Protein AF-A0A968Z9X8-F1 (afdb_monomer)

Structure (mmCIF, N/CA/C/O backbone):
data_AF-A0A968Z9X8-F1
#
_entry.id   AF-A0A968Z9X8-F1
#
loop_
_atom_site.group_PDB
_atom_site.id
_atom_site.type_symbol
_atom_site.label_atom_id
_atom_site.label_alt_id
_atom_site.label_comp_id
_atom_site.label_asym_id
_atom_site.label_entity_id
_atom_site.label_seq_id
_atom_site.pdbx_PDB_ins_code
_atom_site.Cartn_x
_atom_site.Cartn_y
_atom_site.Cartn_z
_atom_site.occupancy
_atom_site.B_iso_or_equiv
_atom_site.auth_seq_id
_atom_site.auth_comp_id
_atom_site.auth_asym_id
_atom_site.auth_atom_id
_atom_site.pdbx_PDB_model_num
ATOM 1 N N . MET A 1 1 ? 13.561 4.729 -10.172 1.00 89.06 1 MET A N 1
ATOM 2 C CA . MET A 1 1 ? 14.666 4.367 -11.085 1.00 89.06 1 MET A CA 1
ATOM 3 C C . MET A 1 1 ? 14.727 2.854 -11.151 1.00 89.06 1 MET A C 1
ATOM 5 O O . MET A 1 1 ? 14.488 2.215 -10.140 1.00 89.06 1 MET A O 1
ATOM 9 N N . LEU A 1 2 ? 14.965 2.280 -12.319 1.00 90.00 2 LEU A N 1
ATOM 10 C CA . LEU A 1 2 ? 15.128 0.847 -12.530 1.00 90.00 2 LEU A CA 1
ATOM 11 C C . LEU A 1 2 ? 16.552 0.610 -13.024 1.00 90.00 2 LEU A C 1
ATOM 13 O O . LEU A 1 2 ? 17.094 1.448 -13.741 1.00 90.00 2 LEU A O 1
ATOM 17 N N . VAL A 1 3 ? 17.154 -0.505 -12.637 1.00 91.75 3 VAL A N 1
ATOM 18 C CA . VAL A 1 3 ? 18.438 -0.951 -13.178 1.00 91.75 3 VAL A CA 1
ATOM 19 C C . VAL A 1 3 ? 18.154 -2.117 -14.107 1.00 91.75 3 VAL A C 1
ATOM 21 O O . VAL A 1 3 ? 17.574 -3.115 -13.675 1.00 91.75 3 VAL A O 1
ATOM 24 N N . LEU A 1 4 ? 18.531 -1.950 -15.370 1.00 92.25 4 LEU A N 1
ATOM 25 C CA . LEU A 1 4 ? 18.336 -2.926 -16.430 1.00 92.25 4 LEU A CA 1
ATOM 26 C C . LEU A 1 4 ? 19.657 -3.620 -16.748 1.00 92.25 4 LEU A C 1
ATOM 28 O O . LEU A 1 4 ? 20.671 -2.937 -16.896 1.00 92.25 4 LEU A O 1
ATOM 32 N N . GLU A 1 5 ? 19.630 -4.937 -16.909 1.00 93.62 5 GLU A N 1
ATOM 33 C CA . GLU A 1 5 ? 20.700 -5.697 -17.560 1.00 93.62 5 GLU A CA 1
ATOM 34 C C . GLU A 1 5 ? 20.338 -5.908 -19.037 1.00 93.62 5 GLU A C 1
ATOM 36 O O . GLU A 1 5 ? 19.278 -6.453 -19.358 1.00 93.62 5 GLU A O 1
ATOM 41 N N . ASP A 1 6 ? 21.189 -5.434 -19.946 1.00 91.25 6 ASP A N 1
ATOM 42 C CA . ASP A 1 6 ? 21.000 -5.602 -21.386 1.00 91.25 6 ASP A CA 1
ATOM 43 C C . ASP A 1 6 ? 21.458 -6.985 -21.889 1.00 91.25 6 ASP A C 1
ATOM 45 O O . ASP A 1 6 ? 22.074 -7.774 -21.175 1.00 91.25 6 ASP A O 1
ATOM 49 N N . ALA A 1 7 ? 21.193 -7.285 -23.163 1.00 87.38 7 ALA A N 1
ATOM 50 C CA . ALA A 1 7 ? 21.550 -8.570 -23.775 1.00 87.38 7 ALA A CA 1
ATOM 51 C C . ALA A 1 7 ? 23.066 -8.871 -23.812 1.00 87.38 7 ALA A C 1
ATOM 53 O O . ALA A 1 7 ? 23.458 -9.994 -24.128 1.00 87.38 7 ALA A O 1
ATOM 54 N N . LYS A 1 8 ? 23.929 -7.885 -23.533 1.00 91.00 8 LYS A N 1
ATOM 55 C CA . LYS A 1 8 ? 25.389 -8.039 -23.456 1.00 91.00 8 LYS A CA 1
ATOM 56 C C . LYS A 1 8 ? 25.882 -8.183 -22.009 1.00 91.00 8 LYS A C 1
ATOM 58 O O . LYS A 1 8 ? 27.093 -8.243 -21.805 1.00 91.00 8 LYS A O 1
ATOM 63 N N . GLY A 1 9 ? 24.978 -8.222 -21.027 1.00 91.94 9 GLY A N 1
ATOM 64 C CA . GLY A 1 9 ? 25.304 -8.228 -19.598 1.00 91.94 9 GLY A CA 1
ATOM 65 C C . GLY A 1 9 ? 25.706 -6.851 -19.056 1.00 91.94 9 GLY A C 1
ATOM 66 O O . GLY A 1 9 ? 26.299 -6.753 -17.983 1.00 91.94 9 GLY A O 1
ATOM 67 N N . GLY A 1 10 ? 25.450 -5.776 -19.808 1.00 92.88 10 GLY A N 1
ATOM 68 C CA . GLY A 1 10 ? 25.703 -4.407 -19.373 1.00 92.88 10 GLY A CA 1
ATOM 69 C C . GLY A 1 10 ? 24.585 -3.895 -18.469 1.00 92.88 10 GLY A C 1
ATOM 70 O O . GLY A 1 10 ? 23.409 -4.062 -18.781 1.00 92.88 10 GLY A O 1
ATOM 71 N N . TYR A 1 11 ? 24.946 -3.222 -17.374 1.00 93.38 11 TYR A N 1
ATOM 72 C CA . TYR A 1 11 ? 23.981 -2.595 -16.468 1.00 93.38 11 TYR A CA 1
ATOM 73 C C . TYR A 1 11 ? 23.750 -1.130 -16.833 1.00 93.38 11 TYR A C 1
ATOM 75 O O . TYR A 1 11 ? 24.699 -0.369 -17.031 1.00 93.38 11 TYR A O 1
ATOM 83 N N . HIS A 1 12 ? 22.487 -0.717 -16.864 1.00 92.38 12 HIS A N 1
ATOM 84 C CA . HIS A 1 12 ? 22.092 0.656 -17.152 1.00 92.38 12 HIS A CA 1
ATOM 85 C C . HIS A 1 12 ? 20.927 1.104 -16.261 1.00 92.38 12 HIS A C 1
ATOM 87 O O . HIS A 1 12 ? 20.006 0.336 -15.990 1.00 92.38 12 HIS A O 1
ATOM 93 N N . ALA A 1 13 ? 20.956 2.353 -15.795 1.00 93.06 13 ALA A N 1
ATOM 94 C CA . ALA A 1 13 ? 19.927 2.904 -14.921 1.00 93.06 13 ALA A CA 1
ATOM 95 C C . ALA A 1 13 ? 18.939 3.774 -15.708 1.00 93.06 13 ALA A C 1
ATOM 97 O O . ALA A 1 13 ? 19.320 4.793 -16.274 1.00 93.06 13 ALA A O 1
ATOM 98 N N . VAL A 1 14 ? 17.656 3.416 -15.665 1.00 93.12 14 VAL A N 1
ATOM 99 C CA . VAL A 1 14 ? 16.563 4.149 -16.317 1.00 93.12 14 VAL A CA 1
ATOM 100 C C . VAL A 1 14 ? 15.605 4.740 -15.293 1.00 93.12 14 VAL A C 1
ATOM 102 O O . VAL A 1 14 ? 15.415 4.209 -14.198 1.00 93.12 14 VAL A O 1
ATOM 105 N N . THR A 1 15 ? 14.926 5.830 -15.630 1.00 93.31 15 THR A N 1
ATOM 106 C CA . THR A 1 15 ? 13.913 6.420 -14.743 1.00 93.31 15 THR A CA 1
ATOM 107 C C . THR A 1 15 ? 12.515 6.138 -15.265 1.00 93.31 15 THR A C 1
ATOM 109 O O . THR A 1 15 ? 12.131 6.681 -16.291 1.00 93.31 15 THR A O 1
ATOM 112 N N . ALA A 1 16 ? 11.724 5.339 -14.546 1.00 91.69 16 ALA A N 1
ATOM 113 C CA . ALA A 1 16 ? 10.287 5.253 -14.798 1.00 91.69 16 ALA A CA 1
ATOM 114 C C . ALA A 1 16 ? 9.637 6.617 -14.505 1.00 91.69 16 ALA A C 1
ATOM 116 O O . ALA A 1 16 ? 9.719 7.111 -13.380 1.00 91.69 16 ALA A O 1
ATOM 117 N N . SER A 1 17 ? 9.041 7.233 -15.525 1.00 90.06 17 SER A N 1
ATOM 118 C CA . SER A 1 17 ? 8.410 8.555 -15.464 1.00 90.06 17 SER A CA 1
ATOM 119 C C . SER A 1 17 ? 6.883 8.493 -15.402 1.00 90.06 17 SER A C 1
ATOM 121 O O . SER A 1 17 ? 6.250 9.480 -15.038 1.00 90.06 17 SER A O 1
ATOM 123 N N . GLY A 1 18 ? 6.283 7.343 -15.714 1.00 87.81 18 GLY A N 1
ATOM 124 C CA . GLY A 1 18 ? 4.844 7.129 -15.600 1.00 87.81 18 GLY A CA 1
ATOM 125 C C . GLY A 1 18 ? 4.434 5.705 -15.949 1.00 87.81 18 GLY A C 1
ATOM 126 O O . GLY A 1 18 ? 5.251 4.902 -16.401 1.00 87.81 18 GLY A O 1
ATOM 127 N N . TYR A 1 19 ? 3.153 5.403 -15.762 1.00 89.25 19 TYR A N 1
ATOM 128 C CA . TYR A 1 19 ? 2.543 4.136 -16.156 1.00 89.25 19 TYR A CA 1
ATOM 129 C C . TYR A 1 19 ? 1.117 4.368 -16.670 1.00 89.25 19 TYR A C 1
ATOM 131 O O . TYR A 1 19 ? 0.515 5.404 -16.383 1.00 89.25 19 TYR A O 1
ATOM 139 N N . ARG A 1 20 ? 0.587 3.423 -17.453 1.00 83.50 20 ARG A N 1
ATOM 140 C CA . ARG A 1 20 ? -0.840 3.361 -17.811 1.00 83.50 20 ARG A CA 1
ATOM 141 C C . ARG A 1 20 ? -1.423 2.084 -17.228 1.00 83.50 20 ARG A C 1
ATOM 143 O O . ARG A 1 20 ? -0.776 1.036 -17.293 1.00 83.50 20 ARG A O 1
ATOM 150 N N . LEU A 1 21 ? -2.628 2.196 -16.679 1.00 82.12 21 LEU A N 1
ATOM 151 C CA . LEU A 1 21 ? -3.379 1.021 -16.280 1.00 82.12 21 LEU A CA 1
ATOM 152 C C . LEU A 1 21 ? -3.982 0.311 -17.506 1.00 82.12 21 LEU A C 1
ATOM 154 O O . LEU A 1 21 ? -4.149 0.918 -18.563 1.00 82.12 21 LEU A O 1
ATOM 158 N N . GLY A 1 22 ? -4.250 -0.983 -17.389 1.00 73.25 22 GLY A N 1
ATOM 159 C CA . GLY A 1 22 ? -5.019 -1.736 -18.365 1.00 73.25 22 GLY A CA 1
ATOM 160 C C . GLY A 1 22 ? -6.422 -1.151 -18.468 1.00 73.25 22 GLY A C 1
ATOM 161 O O . GLY A 1 22 ? -7.002 -0.709 -17.476 1.00 73.25 22 GLY A O 1
ATOM 162 N N . ASP A 1 23 ? -6.937 -1.122 -19.682 1.00 76.56 23 ASP A N 1
ATOM 163 C CA . ASP A 1 23 ? -8.300 -0.726 -20.003 1.00 76.56 23 ASP A CA 1
ATOM 164 C C . ASP A 1 23 ? -8.783 -1.559 -21.190 1.00 76.56 23 ASP A C 1
ATOM 166 O O . ASP A 1 23 ? -8.014 -2.323 -21.767 1.00 76.56 23 ASP A O 1
ATOM 170 N N . GLY A 1 24 ? -10.053 -1.411 -21.572 1.00 72.31 24 GLY A N 1
ATOM 171 C CA . GLY A 1 24 ? -10.640 -2.218 -22.644 1.00 72.31 24 GLY A CA 1
ATOM 172 C C . GLY A 1 24 ? -9.971 -2.067 -24.020 1.00 72.31 24 GLY A C 1
ATOM 173 O O . GLY A 1 24 ? -10.321 -2.815 -24.928 1.00 72.31 24 GLY A O 1
ATOM 174 N N . GLU A 1 25 ? -9.043 -1.119 -24.207 1.00 75.81 25 GLU A N 1
ATOM 175 C CA . GLU A 1 25 ? -8.234 -1.020 -25.429 1.00 75.81 25 GLU A CA 1
ATOM 176 C C . GLU A 1 25 ? -6.983 -1.911 -25.368 1.00 75.81 25 GLU A C 1
ATOM 178 O O . GLU A 1 25 ? -6.575 -2.468 -26.386 1.00 75.81 25 GLU A O 1
ATOM 183 N N . GLU A 1 26 ? -6.364 -2.041 -24.192 1.00 71.88 26 GLU A N 1
ATOM 184 C CA . GLU A 1 26 ? -5.185 -2.876 -23.953 1.00 71.88 26 GLU A CA 1
ATOM 185 C C . GLU A 1 26 ? -5.242 -3.501 -22.551 1.00 71.88 26 GLU A C 1
ATOM 187 O O . GLU A 1 26 ? -4.720 -2.948 -21.573 1.00 71.88 26 GLU A O 1
ATOM 192 N N . ASP A 1 27 ? -5.832 -4.694 -22.474 1.00 74.06 27 ASP A N 1
ATOM 193 C CA . ASP A 1 27 ? -5.777 -5.522 -21.274 1.00 74.06 27 ASP A CA 1
ATOM 194 C C . ASP A 1 27 ? -4.324 -5.894 -20.949 1.00 74.06 27 ASP A C 1
ATOM 196 O O . ASP A 1 27 ? -3.513 -6.213 -21.825 1.00 74.06 27 ASP A O 1
ATOM 200 N N . ALA A 1 28 ? -3.993 -5.876 -19.661 1.00 74.69 28 ALA A N 1
ATOM 201 C CA . ALA A 1 28 ? -2.676 -6.241 -19.165 1.00 74.69 28 ALA A CA 1
ATOM 202 C C . ALA A 1 28 ? -2.792 -7.370 -18.153 1.00 74.69 28 ALA A C 1
ATOM 204 O O . ALA A 1 28 ? -3.615 -7.309 -17.240 1.00 74.69 28 ALA A O 1
ATOM 205 N N . ALA A 1 29 ? -1.944 -8.385 -18.310 1.00 77.00 29 ALA A N 1
ATOM 206 C CA . ALA A 1 29 ? -1.826 -9.439 -17.319 1.00 77.00 29 ALA A CA 1
ATOM 207 C C . ALA A 1 29 ? -1.304 -8.871 -15.992 1.00 77.00 29 ALA A C 1
ATOM 209 O O . ALA A 1 29 ? -0.499 -7.936 -15.972 1.00 77.00 29 ALA A O 1
ATOM 210 N N . ASP A 1 30 ? -1.740 -9.473 -14.890 1.00 78.38 30 ASP A N 1
ATOM 211 C CA . ASP A 1 30 ? -1.228 -9.140 -13.567 1.00 78.38 30 ASP A CA 1
ATOM 212 C C . ASP A 1 30 ? 0.277 -9.423 -13.497 1.00 78.38 30 ASP A C 1
ATOM 214 O O . ASP A 1 30 ? 0.748 -10.505 -13.862 1.00 78.38 30 ASP A O 1
ATOM 218 N N . ILE A 1 31 ? 1.034 -8.458 -12.981 1.00 75.31 31 ILE A N 1
ATOM 219 C CA . ILE A 1 31 ? 2.445 -8.657 -12.659 1.00 75.31 31 ILE A CA 1
ATOM 220 C C . ILE A 1 31 ? 2.490 -9.315 -11.294 1.00 75.31 31 ILE A C 1
ATOM 222 O O . ILE A 1 31 ? 2.050 -8.722 -10.313 1.00 75.31 31 ILE A O 1
ATOM 226 N N . LYS A 1 32 ? 3.023 -10.529 -11.232 1.00 75.31 32 LYS A N 1
ATOM 227 C CA . LYS A 1 32 ? 3.071 -11.343 -10.021 1.00 75.31 32 LYS A CA 1
ATOM 228 C C . LYS A 1 32 ? 4.514 -11.563 -9.596 1.00 75.31 32 LYS A C 1
ATOM 230 O O . LYS A 1 32 ? 5.349 -11.938 -10.414 1.00 75.31 32 LYS A O 1
ATOM 235 N N . VAL A 1 33 ? 4.795 -11.329 -8.320 1.00 69.69 33 VAL A N 1
ATOM 236 C CA . VAL A 1 33 ? 6.093 -11.569 -7.688 1.00 69.69 33 VAL A CA 1
ATOM 237 C C . VAL A 1 33 ? 5.869 -12.498 -6.509 1.00 69.69 33 VAL A C 1
ATOM 239 O O . VAL A 1 33 ? 5.249 -12.110 -5.518 1.00 69.69 33 VAL A O 1
ATOM 242 N N . ALA A 1 34 ? 6.357 -13.729 -6.626 1.00 68.69 34 ALA A N 1
ATOM 243 C CA . ALA A 1 34 ? 6.298 -14.703 -5.548 1.00 68.69 34 ALA A CA 1
ATOM 244 C C . ALA A 1 34 ? 7.398 -14.436 -4.510 1.00 68.69 34 ALA A C 1
ATOM 246 O O . ALA A 1 34 ? 8.530 -14.102 -4.854 1.00 68.69 34 ALA A O 1
ATOM 247 N N . PHE A 1 35 ? 7.055 -14.636 -3.242 1.00 65.38 35 PHE A N 1
ATOM 248 C CA . PHE A 1 35 ? 7.958 -14.626 -2.094 1.00 65.38 35 PHE A CA 1
ATOM 249 C C . PHE A 1 35 ? 7.977 -16.045 -1.520 1.00 65.38 35 PHE A C 1
ATOM 251 O O . PHE A 1 35 ? 7.187 -16.349 -0.622 1.00 65.38 35 PHE A O 1
ATOM 258 N N . PRO A 1 36 ? 8.773 -16.961 -2.102 1.00 64.88 36 PRO A N 1
ATOM 259 C CA . PRO A 1 36 ? 8.735 -18.373 -1.730 1.00 64.88 36 PRO A CA 1
ATOM 260 C C . PRO A 1 36 ? 9.169 -18.604 -0.278 1.00 64.88 36 PRO A C 1
ATOM 262 O O . PRO A 1 36 ? 8.596 -19.468 0.384 1.00 64.88 36 PRO A O 1
ATOM 265 N N . ASP A 1 37 ? 10.109 -17.803 0.231 1.00 68.19 37 ASP A N 1
ATOM 266 C CA . ASP A 1 37 ? 10.611 -17.918 1.604 1.00 68.19 37 ASP A CA 1
ATOM 267 C C . ASP A 1 37 ? 9.626 -17.344 2.635 1.00 68.19 37 ASP A C 1
ATOM 269 O O . ASP A 1 37 ? 9.484 -17.882 3.732 1.00 68.19 37 ASP A O 1
ATOM 273 N N . GLU A 1 38 ? 8.929 -16.257 2.292 1.00 60.34 38 GLU A N 1
ATOM 274 C CA . GLU A 1 38 ? 7.980 -15.582 3.185 1.00 60.34 38 GLU A CA 1
ATOM 275 C C . GLU A 1 38 ? 6.526 -16.068 3.035 1.00 60.34 38 GLU A C 1
ATOM 277 O O . GLU A 1 38 ? 5.666 -15.700 3.835 1.00 60.34 38 GLU A O 1
ATOM 282 N N . GLY A 1 39 ? 6.237 -16.911 2.040 1.00 64.12 39 GLY A N 1
ATOM 283 C CA . GLY A 1 39 ? 4.908 -17.469 1.801 1.00 64.12 39 GLY A CA 1
ATOM 284 C C . GLY A 1 39 ? 3.901 -16.419 1.327 1.00 64.12 39 GLY A C 1
ATOM 285 O O . GLY A 1 39 ? 2.983 -16.046 2.055 1.00 64.12 39 GLY A O 1
ATOM 286 N N . GLY A 1 40 ? 4.028 -15.962 0.080 1.00 68.19 40 GLY A N 1
ATOM 287 C CA . GLY A 1 40 ? 3.066 -15.030 -0.509 1.00 68.19 40 GLY A CA 1
ATOM 288 C C . GLY A 1 40 ? 3.353 -14.674 -1.964 1.00 68.19 40 GLY A C 1
ATOM 289 O O . GLY A 1 40 ? 4.362 -15.076 -2.536 1.00 68.19 40 GLY A O 1
ATOM 290 N N . GLU A 1 41 ? 2.455 -13.899 -2.563 1.00 74.19 41 GLU A N 1
ATOM 291 C CA . GLU A 1 41 ? 2.619 -13.304 -3.890 1.00 74.19 41 GLU A CA 1
ATOM 292 C C . GLU A 1 41 ? 2.172 -11.841 -3.807 1.00 74.19 41 GLU A C 1
ATOM 294 O O . GLU A 1 41 ? 1.075 -11.555 -3.324 1.00 74.19 41 GLU A O 1
ATOM 299 N N . LEU A 1 42 ? 3.009 -10.911 -4.268 1.00 70.88 42 LEU A N 1
ATOM 300 C CA . LEU A 1 42 ? 2.553 -9.563 -4.587 1.00 70.88 42 LEU A CA 1
ATOM 301 C C . LEU A 1 42 ? 2.054 -9.564 -6.019 1.00 70.88 42 LEU A C 1
ATOM 303 O O . LEU A 1 42 ? 2.754 -10.020 -6.920 1.00 70.88 42 LEU A O 1
ATOM 307 N N . SER A 1 43 ? 0.869 -9.005 -6.229 1.00 77.12 43 SER A N 1
ATOM 308 C CA . SER A 1 43 ? 0.367 -8.744 -7.569 1.00 77.12 43 SER A CA 1
ATOM 309 C C . SER A 1 43 ? 0.174 -7.248 -7.772 1.00 77.12 43 SER A C 1
ATOM 311 O O . SER A 1 43 ? -0.365 -6.552 -6.913 1.00 77.12 43 SER A O 1
ATOM 313 N N . SER A 1 44 ? 0.638 -6.742 -8.909 1.00 75.56 44 SER A N 1
ATOM 314 C CA . SER A 1 44 ? 0.259 -5.433 -9.419 1.00 75.56 44 SER A CA 1
ATOM 315 C C . SER A 1 44 ? -0.695 -5.655 -10.580 1.00 75.56 44 SER A C 1
ATOM 317 O O . SER A 1 44 ? -0.321 -6.245 -11.598 1.00 75.56 44 SER A O 1
ATOM 319 N N . LYS A 1 45 ? -1.947 -5.234 -10.394 1.00 77.06 45 LYS A N 1
ATOM 320 C CA . LYS A 1 45 ? -2.997 -5.444 -11.385 1.00 77.06 45 LYS A CA 1
ATOM 321 C C . LYS A 1 45 ? -2.987 -4.357 -12.437 1.00 77.06 45 LYS A C 1
ATOM 323 O O . LYS A 1 45 ? -2.883 -3.171 -12.122 1.00 77.06 45 LYS A O 1
ATOM 328 N N . GLY A 1 46 ? -3.148 -4.796 -13.680 1.00 72.44 46 GLY A N 1
ATOM 329 C CA . GLY A 1 46 ? -3.464 -3.929 -14.798 1.00 72.44 46 GLY A CA 1
ATOM 330 C C . GLY A 1 46 ? -2.445 -2.824 -15.026 1.00 72.44 46 GLY A C 1
ATOM 331 O O . GLY A 1 46 ? -2.872 -1.705 -15.217 1.00 72.44 46 GLY A O 1
ATOM 332 N N . ILE A 1 47 ? -1.132 -3.072 -15.014 1.00 82.88 47 ILE A N 1
ATOM 333 C CA . ILE A 1 47 ? -0.165 -2.114 -15.585 1.00 82.88 47 ILE A CA 1
ATOM 334 C C . ILE A 1 47 ? 0.120 -2.548 -17.022 1.00 82.88 47 ILE A C 1
ATOM 336 O O . ILE A 1 47 ? 0.839 -3.516 -17.249 1.00 82.88 47 ILE A O 1
ATOM 340 N N . SER A 1 48 ? -0.432 -1.829 -18.001 1.00 78.31 48 SER A N 1
ATOM 341 C CA . SER A 1 48 ? -0.256 -2.143 -19.428 1.00 78.31 48 SER A CA 1
ATOM 342 C C . SER A 1 48 ? 1.035 -1.571 -20.005 1.00 78.31 48 SER A C 1
ATOM 344 O O . SER A 1 48 ? 1.639 -2.156 -20.906 1.00 78.31 48 SER A O 1
ATOM 346 N N . ARG A 1 49 ? 1.473 -0.410 -19.503 1.00 84.94 49 ARG A N 1
ATOM 347 C CA . ARG A 1 49 ? 2.614 0.337 -20.051 1.00 84.94 49 ARG A CA 1
ATOM 348 C C . ARG A 1 49 ? 3.397 1.025 -18.950 1.00 84.94 49 ARG A C 1
ATOM 350 O O . ARG A 1 49 ? 2.809 1.567 -18.015 1.00 84.94 49 ARG A O 1
ATOM 357 N N . ILE A 1 50 ? 4.709 1.109 -19.137 1.00 90.31 50 ILE A N 1
ATOM 358 C CA . ILE A 1 50 ? 5.590 1.979 -18.360 1.00 90.31 50 ILE A CA 1
ATOM 359 C C . ILE A 1 50 ? 6.277 2.938 -19.321 1.00 90.31 50 ILE A C 1
ATOM 361 O O . ILE A 1 50 ? 6.755 2.542 -20.380 1.00 90.31 50 ILE A O 1
ATOM 365 N N . TYR A 1 51 ? 6.329 4.210 -18.956 1.00 92.44 51 TYR A N 1
ATOM 366 C CA . TYR A 1 51 ? 7.115 5.207 -19.667 1.00 92.44 51 TYR A CA 1
ATOM 367 C C . TYR A 1 51 ? 8.427 5.390 -18.927 1.00 92.44 51 TYR A C 1
ATOM 369 O O . TYR A 1 51 ? 8.426 5.603 -17.712 1.00 92.44 51 TYR A O 1
ATOM 377 N N . ILE A 1 52 ? 9.542 5.292 -19.646 1.00 93.50 52 ILE A N 1
ATOM 378 C CA . ILE A 1 52 ? 10.872 5.450 -19.066 1.00 93.50 52 ILE A CA 1
ATOM 379 C C . ILE A 1 52 ? 11.638 6.598 -19.717 1.00 93.50 52 ILE A C 1
ATOM 381 O O . ILE A 1 52 ? 11.436 6.941 -20.876 1.00 93.50 52 ILE A O 1
ATOM 385 N N . HIS A 1 53 ? 12.550 7.180 -18.959 1.00 93.50 53 HIS A N 1
ATOM 386 C CA . HIS A 1 53 ? 13.633 8.008 -19.451 1.00 93.50 53 HIS A CA 1
ATOM 387 C C . HIS A 1 53 ? 14.909 7.162 -19.430 1.00 93.50 53 HIS A C 1
ATOM 389 O O . HIS A 1 53 ? 15.323 6.712 -18.359 1.00 93.50 53 HIS A O 1
ATOM 395 N N . ASP A 1 54 ? 15.490 6.931 -20.602 1.00 91.50 54 ASP A N 1
ATOM 396 C CA . ASP A 1 54 ? 16.723 6.163 -20.818 1.00 91.50 54 ASP A CA 1
ATOM 397 C C . ASP A 1 54 ? 17.640 7.030 -21.688 1.00 91.50 54 ASP A C 1
ATOM 399 O O . ASP A 1 54 ? 17.183 7.607 -22.676 1.00 91.50 54 ASP A O 1
ATOM 403 N N . ASP A 1 55 ? 18.910 7.178 -21.320 1.00 91.31 55 ASP A N 1
ATOM 404 C CA . ASP A 1 55 ? 19.834 8.059 -22.046 1.00 91.31 55 ASP A CA 1
ATOM 405 C C . ASP A 1 55 ? 20.163 7.548 -23.464 1.00 91.31 55 ASP A C 1
ATOM 407 O O . ASP A 1 55 ? 20.537 8.340 -24.331 1.00 91.31 55 ASP A O 1
ATOM 411 N N . ARG A 1 56 ? 19.938 6.256 -23.742 1.00 89.12 56 ARG A N 1
ATOM 412 C CA . ARG A 1 56 ? 20.128 5.622 -25.057 1.00 89.12 56 ARG A CA 1
ATOM 413 C C . ARG A 1 56 ? 18.935 5.821 -25.980 1.00 89.12 56 ARG A C 1
ATOM 415 O O . ARG A 1 56 ? 19.096 5.850 -27.199 1.00 89.12 56 ARG A O 1
ATOM 422 N N . PHE A 1 57 ? 17.731 5.902 -25.417 1.00 87.75 57 PHE A N 1
ATOM 423 C CA . PHE A 1 57 ? 16.481 5.905 -26.186 1.00 87.75 57 PHE A CA 1
ATOM 424 C C . PHE A 1 57 ? 15.724 7.234 -26.129 1.00 87.75 57 PHE A C 1
ATOM 426 O O . PHE A 1 57 ? 14.876 7.484 -26.985 1.00 87.75 57 PHE A O 1
ATOM 433 N N . GLY A 1 58 ? 16.042 8.085 -25.156 1.00 89.75 58 GLY A N 1
ATOM 434 C CA . GLY A 1 58 ? 15.415 9.376 -24.928 1.00 89.75 58 GLY A CA 1
ATOM 435 C C . GLY A 1 58 ? 14.353 9.375 -23.818 1.00 89.75 58 GLY A C 1
ATOM 436 O O . GLY A 1 58 ? 14.159 8.395 -23.090 1.00 89.75 58 GLY A O 1
ATOM 437 N N . PRO A 1 59 ? 13.658 10.511 -23.649 1.00 92.19 59 PRO A N 1
ATOM 438 C CA . PRO A 1 59 ? 12.613 10.669 -22.647 1.00 92.19 59 PRO A CA 1
ATOM 439 C C . PRO A 1 59 ? 11.298 9.985 -23.054 1.00 92.19 59 PRO A C 1
ATOM 441 O O . PRO A 1 59 ? 10.946 9.949 -24.230 1.00 92.19 59 PRO A O 1
ATOM 444 N N . TYR A 1 60 ? 10.527 9.537 -22.057 1.00 90.25 60 TYR A N 1
ATOM 445 C CA . TYR A 1 60 ? 9.161 9.002 -22.211 1.00 90.25 60 TYR A CA 1
ATOM 446 C C . TYR A 1 60 ? 9.034 7.837 -23.204 1.00 90.25 60 TYR A C 1
ATOM 448 O O . TYR A 1 60 ? 8.009 7.671 -23.866 1.00 90.25 60 TYR A O 1
ATOM 456 N N . VAL A 1 61 ? 10.066 7.004 -23.292 1.00 92.06 61 VAL A N 1
ATOM 457 C CA . VAL A 1 61 ? 10.072 5.808 -24.129 1.00 92.06 61 VAL A CA 1
ATOM 458 C C . VAL A 1 61 ? 9.043 4.833 -23.580 1.00 92.06 61 VAL A C 1
ATOM 460 O O . VAL A 1 61 ? 9.085 4.456 -22.406 1.00 92.06 61 VAL A O 1
ATOM 463 N N . ARG A 1 62 ? 8.100 4.442 -24.439 1.00 91.50 62 ARG A N 1
ATOM 464 C CA . ARG A 1 62 ? 7.073 3.459 -24.104 1.00 91.50 62 ARG A CA 1
ATOM 465 C C . ARG A 1 62 ? 7.719 2.082 -23.992 1.00 91.50 62 ARG A C 1
ATOM 467 O O . ARG A 1 62 ? 8.281 1.568 -24.958 1.00 91.50 62 ARG A O 1
ATOM 474 N N . MET A 1 63 ? 7.577 1.484 -22.821 1.00 91.50 63 MET A N 1
ATOM 475 C CA . MET A 1 63 ? 8.004 0.131 -22.513 1.00 91.50 63 MET A CA 1
ATOM 476 C C . MET A 1 63 ? 6.811 -0.705 -22.050 1.00 91.50 63 MET A C 1
ATOM 478 O O . MET A 1 63 ? 5.818 -0.187 -21.529 1.00 91.50 63 MET A O 1
ATOM 482 N N . GLN A 1 64 ? 6.931 -2.011 -22.223 1.00 89.38 64 GLN A N 1
ATOM 483 C CA . GLN A 1 64 ? 6.026 -3.013 -21.694 1.00 89.38 64 GLN A CA 1
ATOM 484 C C . GLN A 1 64 ? 6.794 -3.882 -20.701 1.00 89.38 64 GLN A C 1
ATOM 486 O O . GLN A 1 64 ? 7.915 -4.304 -20.987 1.00 89.38 64 GLN A O 1
ATOM 491 N N . LEU A 1 65 ? 6.192 -4.134 -19.538 1.00 87.56 65 LEU A N 1
ATOM 492 C CA . LEU A 1 65 ? 6.688 -5.158 -18.628 1.00 87.56 65 LEU A CA 1
ATOM 493 C C . LEU A 1 65 ? 6.249 -6.520 -19.143 1.00 87.56 65 LEU A C 1
ATOM 495 O O . LEU A 1 65 ? 5.059 -6.758 -19.356 1.00 87.56 65 LEU A O 1
ATOM 499 N N . LYS A 1 66 ? 7.214 -7.410 -19.322 1.00 85.00 66 LYS A N 1
ATOM 500 C CA . LYS A 1 66 ? 6.961 -8.814 -19.586 1.00 85.00 66 LYS A CA 1
ATOM 501 C C . LYS A 1 66 ? 7.113 -9.587 -18.285 1.00 85.00 66 LYS A C 1
ATOM 503 O O . LYS A 1 66 ? 8.202 -9.560 -17.703 1.00 85.00 66 LYS A O 1
ATOM 508 N N . PRO A 1 67 ? 6.043 -10.246 -17.812 1.00 77.38 67 PRO A N 1
ATOM 509 C CA . PRO A 1 67 ? 6.142 -11.082 -16.633 1.00 77.38 67 PRO A CA 1
ATOM 510 C C . PRO A 1 67 ? 7.162 -12.204 -16.874 1.00 77.38 67 PRO A C 1
ATOM 512 O O . PRO A 1 67 ? 7.353 -12.628 -18.019 1.00 77.38 67 PRO A O 1
ATOM 515 N N . PRO A 1 68 ? 7.809 -12.690 -15.807 1.00 79.31 68 PRO A N 1
ATOM 516 C CA . PRO A 1 68 ? 8.805 -13.742 -15.916 1.00 79.31 68 PRO A CA 1
ATOM 517 C C . PRO A 1 68 ? 8.198 -15.020 -16.511 1.00 79.31 68 PRO A C 1
ATOM 519 O O . PRO A 1 68 ? 7.154 -15.502 -16.069 1.00 79.31 68 PRO A O 1
ATOM 522 N N . THR A 1 69 ? 8.852 -15.593 -17.525 1.00 79.88 69 THR A N 1
ATOM 523 C CA . THR A 1 69 ? 8.438 -16.861 -18.146 1.00 79.88 69 THR A CA 1
ATOM 524 C C . THR A 1 69 ? 9.128 -18.043 -17.468 1.00 79.88 69 THR A C 1
ATOM 526 O O . THR A 1 69 ? 10.004 -18.682 -18.048 1.00 79.88 69 THR A O 1
ATOM 529 N N . GLY A 1 70 ? 8.755 -18.316 -16.220 1.00 76.81 70 GLY A N 1
ATOM 530 C CA . GLY A 1 70 ? 9.302 -19.418 -15.426 1.00 76.81 70 GLY A CA 1
ATOM 531 C C . GLY A 1 70 ? 9.593 -19.019 -13.976 1.00 76.81 70 GLY A C 1
ATOM 532 O O . GLY A 1 70 ? 9.577 -17.832 -13.663 1.00 76.81 70 GLY A O 1
ATOM 533 N N . PRO A 1 71 ? 9.849 -19.999 -13.091 1.00 69.00 71 PRO A N 1
ATOM 534 C CA . PRO A 1 71 ? 10.061 -19.755 -11.661 1.00 69.00 71 PRO A CA 1
ATOM 535 C C . PRO A 1 71 ? 11.339 -18.960 -11.357 1.00 69.00 71 PRO A C 1
ATOM 537 O O . PRO A 1 71 ? 11.357 -18.208 -10.392 1.00 69.00 71 PRO A O 1
ATOM 540 N N . ASP A 1 72 ? 12.362 -19.084 -12.207 1.00 76.56 72 ASP A N 1
ATOM 541 C CA . ASP A 1 72 ? 13.669 -18.432 -12.036 1.00 76.56 72 ASP A CA 1
ATOM 542 C C . ASP A 1 72 ? 13.913 -17.314 -13.065 1.00 76.56 72 ASP A C 1
ATOM 544 O O . ASP A 1 72 ? 15.045 -16.873 -13.264 1.00 76.56 72 ASP A O 1
ATOM 548 N N . ALA A 1 73 ? 12.872 -16.902 -13.794 1.00 77.94 73 ALA A N 1
ATOM 549 C CA . ALA A 1 73 ? 12.990 -15.844 -14.788 1.00 77.94 73 ALA A CA 1
ATOM 550 C C . ALA A 1 73 ? 12.831 -14.468 -14.130 1.00 77.94 73 ALA A C 1
ATOM 552 O O . ALA A 1 73 ? 12.019 -14.283 -13.225 1.00 77.94 73 ALA A O 1
ATOM 553 N N . ASP A 1 74 ? 13.581 -13.488 -14.628 1.00 80.38 74 ASP A N 1
ATOM 554 C CA . ASP A 1 74 ? 13.411 -12.091 -14.242 1.00 80.38 74 ASP A CA 1
ATOM 555 C C . ASP A 1 74 ? 12.265 -11.446 -15.026 1.00 80.38 74 ASP A C 1
ATOM 557 O O . ASP A 1 74 ? 11.904 -11.869 -16.127 1.00 80.38 74 ASP A O 1
ATOM 561 N N . THR A 1 75 ? 11.708 -10.371 -14.471 1.00 83.81 75 THR A N 1
ATOM 562 C CA . THR A 1 75 ? 10.813 -9.491 -15.230 1.00 83.81 75 THR A CA 1
ATOM 563 C C . THR A 1 75 ? 11.627 -8.732 -16.277 1.00 83.81 75 THR A C 1
ATOM 565 O O . THR A 1 75 ? 12.656 -8.137 -15.954 1.00 83.81 75 THR A O 1
ATOM 568 N N . GLU A 1 76 ? 11.156 -8.693 -17.521 1.00 89.12 76 GLU A N 1
ATOM 569 C CA . GLU A 1 76 ? 11.819 -7.959 -18.604 1.00 89.12 76 GLU A CA 1
ATOM 570 C C . GLU A 1 76 ? 11.072 -6.664 -18.936 1.00 89.12 76 GLU A C 1
ATOM 572 O O . GLU A 1 76 ? 9.845 -6.585 -18.853 1.00 89.12 76 GLU A O 1
ATOM 577 N N . LEU A 1 77 ? 11.813 -5.633 -19.338 1.00 89.62 77 LEU A N 1
ATOM 578 C CA . LEU A 1 77 ? 11.266 -4.436 -19.970 1.00 89.62 77 LEU A CA 1
ATOM 579 C C . LEU A 1 77 ? 11.567 -4.471 -21.460 1.00 89.62 77 LEU A C 1
ATOM 581 O O . LEU A 1 77 ? 12.732 -4.552 -21.839 1.00 89.62 77 LEU A O 1
ATOM 585 N N . GLU A 1 78 ? 10.535 -4.336 -22.289 1.00 91.19 78 GLU A N 1
ATOM 586 C CA . GLU A 1 78 ? 10.667 -4.269 -23.745 1.00 91.19 78 GLU A CA 1
ATOM 587 C C . GLU A 1 78 ? 10.117 -2.960 -24.310 1.00 91.19 78 GLU A C 1
ATOM 589 O O . GLU A 1 78 ? 9.005 -2.541 -23.985 1.00 91.19 78 GLU A O 1
ATOM 594 N N . ARG A 1 79 ? 10.860 -2.342 -25.230 1.00 90.19 79 ARG A N 1
ATOM 595 C CA . ARG A 1 79 ? 10.427 -1.153 -25.959 1.00 90.19 79 ARG A CA 1
ATOM 596 C C . ARG A 1 79 ? 9.310 -1.463 -26.937 1.00 90.19 79 ARG A C 1
ATOM 598 O O . ARG A 1 79 ? 9.476 -2.217 -27.900 1.00 90.19 79 ARG A O 1
ATOM 605 N N . VAL A 1 80 ? 8.218 -0.725 -26.772 1.00 87.44 80 VAL A N 1
ATOM 606 C CA . VAL A 1 80 ? 7.120 -0.675 -27.732 1.00 87.44 80 VAL A CA 1
ATOM 607 C C . VAL A 1 80 ? 7.424 0.435 -28.736 1.00 87.44 80 VAL A C 1
ATOM 609 O O . VAL A 1 80 ? 7.250 1.620 -28.450 1.00 87.44 80 VAL A O 1
ATOM 612 N N . GLY A 1 81 ? 7.934 0.054 -29.909 1.00 78.94 81 GLY A N 1
ATOM 613 C CA . GLY A 1 81 ? 8.252 1.003 -30.978 1.00 78.94 81 GLY A CA 1
ATOM 614 C C . GLY A 1 81 ? 7.002 1.733 -31.503 1.00 78.94 81 GLY A C 1
ATOM 615 O O . GLY A 1 81 ? 5.956 1.096 -31.650 1.00 78.94 81 GLY A O 1
ATOM 616 N N . PRO A 1 82 ? 7.079 3.043 -31.814 1.00 72.12 82 PRO A N 1
ATOM 617 C CA . PRO A 1 82 ? 5.926 3.835 -32.248 1.00 72.12 82 PRO A CA 1
ATOM 618 C C . PRO A 1 82 ? 5.509 3.564 -33.702 1.00 72.12 82 PRO A C 1
ATOM 620 O O . PRO A 1 82 ? 4.416 3.954 -34.102 1.00 72.12 82 PRO A O 1
ATOM 623 N N . ALA A 1 83 ? 6.365 2.915 -34.498 1.00 72.25 83 ALA A N 1
ATOM 624 C CA . ALA A 1 83 ? 6.136 2.662 -35.915 1.00 72.25 83 ALA A CA 1
ATOM 625 C C . ALA A 1 83 ? 6.653 1.282 -36.342 1.00 72.25 83 ALA A C 1
ATOM 627 O O . ALA A 1 83 ? 7.599 0.731 -35.770 1.00 72.25 83 ALA A O 1
ATOM 628 N N . THR A 1 84 ? 6.047 0.738 -37.396 1.00 75.94 84 THR A N 1
ATOM 629 C CA . THR A 1 84 ? 6.555 -0.443 -38.098 1.00 75.94 84 THR A CA 1
ATOM 630 C C . THR A 1 84 ? 7.961 -0.149 -38.624 1.00 75.94 84 THR A C 1
ATOM 632 O O . THR A 1 84 ? 8.150 0.806 -39.372 1.00 75.94 84 THR A O 1
ATOM 635 N N . GLY A 1 85 ? 8.943 -0.964 -38.232 1.00 79.00 85 GLY A N 1
ATOM 636 C CA . GLY A 1 85 ? 10.340 -0.801 -38.648 1.00 79.00 85 GLY A CA 1
ATOM 637 C C . GLY A 1 85 ? 11.213 0.039 -37.713 1.00 79.00 85 GLY A C 1
ATOM 638 O O . GLY A 1 85 ? 12.347 0.325 -38.079 1.00 79.00 85 GLY A O 1
ATOM 639 N N . ASP A 1 86 ? 10.734 0.414 -36.519 1.00 81.81 86 ASP A N 1
ATOM 640 C CA . ASP A 1 86 ? 11.605 0.991 -35.486 1.00 81.81 86 ASP A CA 1
ATOM 641 C C . ASP A 1 86 ? 12.747 0.004 -35.156 1.00 81.81 86 ASP A C 1
ATOM 643 O O . ASP A 1 86 ? 12.468 -1.078 -34.629 1.00 81.81 86 ASP A O 1
ATOM 647 N N . PRO A 1 87 ? 14.020 0.346 -35.442 1.00 82.56 87 PRO A N 1
ATOM 648 C CA . PRO A 1 87 ? 15.150 -0.559 -35.237 1.00 82.56 87 PRO A CA 1
ATOM 649 C C . PRO A 1 87 ? 15.405 -0.869 -33.759 1.00 82.56 87 PRO A C 1
ATOM 651 O O . PRO A 1 87 ? 16.109 -1.825 -33.448 1.00 82.56 87 PRO A O 1
ATOM 654 N N . ALA A 1 88 ? 14.843 -0.072 -32.847 1.00 83.25 88 ALA A N 1
ATOM 655 C CA . ALA A 1 88 ? 14.923 -0.292 -31.411 1.00 83.25 88 ALA A CA 1
ATOM 656 C C . ALA A 1 88 ? 13.662 -0.964 -30.840 1.00 83.25 88 ALA A C 1
ATOM 658 O O . ALA A 1 88 ? 13.565 -1.140 -29.625 1.00 83.25 88 ALA A O 1
ATOM 659 N N . LYS A 1 89 ? 12.688 -1.357 -31.673 1.00 84.19 89 LYS A N 1
ATOM 660 C CA . LYS A 1 89 ? 11.574 -2.202 -31.223 1.00 84.19 89 LYS A CA 1
ATOM 661 C C . LYS A 1 89 ? 12.135 -3.520 -30.686 1.00 84.19 89 LYS A C 1
ATOM 663 O O . LYS A 1 89 ? 12.983 -4.131 -31.330 1.00 84.19 89 LYS A O 1
ATOM 668 N N . GLY A 1 90 ? 11.672 -3.949 -29.516 1.00 82.94 90 GLY A N 1
ATOM 669 C CA . GLY A 1 90 ? 12.225 -5.134 -28.858 1.00 82.94 90 GLY A CA 1
ATOM 670 C C . GLY A 1 90 ? 13.477 -4.868 -28.022 1.00 82.94 90 GLY A C 1
ATOM 671 O O . GLY A 1 90 ? 13.884 -5.733 -27.254 1.00 82.94 90 GLY A O 1
ATOM 672 N N . ALA A 1 91 ? 14.091 -3.682 -28.131 1.00 87.25 91 ALA A N 1
ATOM 673 C CA . ALA A 1 91 ? 15.206 -3.315 -27.266 1.00 87.25 91 ALA A CA 1
ATOM 674 C C . ALA A 1 91 ? 14.722 -3.167 -25.820 1.00 87.25 91 ALA A C 1
ATOM 676 O O . ALA A 1 91 ? 13.606 -2.714 -25.569 1.00 87.25 91 ALA A O 1
ATOM 677 N N . GLY A 1 92 ? 15.560 -3.546 -24.865 1.00 87.50 92 GLY A N 1
ATOM 678 C CA . GLY A 1 92 ? 15.106 -3.742 -23.502 1.00 87.50 92 GLY A CA 1
ATOM 679 C C . GLY A 1 92 ? 16.162 -4.383 -22.622 1.00 87.50 92 GLY A C 1
ATOM 680 O O . GLY A 1 92 ? 17.343 -4.422 -22.977 1.00 87.50 92 GLY A O 1
ATOM 681 N N . GLY A 1 93 ? 15.724 -4.880 -21.474 1.00 90.94 93 GLY A N 1
ATOM 682 C CA . GLY A 1 93 ? 16.591 -5.584 -20.544 1.00 90.94 93 GLY A CA 1
ATOM 683 C C . GLY A 1 93 ? 15.835 -6.163 -19.360 1.00 90.94 93 GLY A C 1
ATOM 684 O O . GLY A 1 93 ? 14.676 -5.818 -19.111 1.00 90.94 93 GLY A O 1
ATOM 685 N N . LYS A 1 94 ? 16.516 -7.033 -18.620 1.00 91.06 94 LYS A N 1
ATOM 686 C CA . LYS A 1 94 ? 16.002 -7.610 -17.378 1.00 91.06 94 LYS A CA 1
ATOM 687 C C . LYS A 1 94 ? 15.987 -6.552 -16.289 1.00 91.06 94 LYS A C 1
ATOM 689 O O . LYS A 1 94 ? 16.963 -5.823 -16.129 1.00 91.06 94 LYS A O 1
ATOM 694 N N . VAL A 1 95 ? 14.900 -6.458 -15.533 1.00 88.94 95 VAL A N 1
ATOM 695 C CA . VAL A 1 95 ? 14.789 -5.537 -14.399 1.00 88.94 95 VAL A CA 1
ATOM 696 C C . VAL A 1 95 ? 15.436 -6.182 -13.180 1.00 88.94 95 VAL A C 1
ATOM 698 O O . VAL A 1 95 ? 14.798 -6.948 -12.468 1.00 88.94 95 VAL A O 1
ATOM 701 N N . CYS A 1 96 ? 16.697 -5.849 -12.918 1.00 86.81 96 CYS A N 1
ATOM 702 C CA . CYS A 1 96 ? 17.441 -6.425 -11.796 1.00 86.81 96 CYS A CA 1
ATOM 703 C C . CYS A 1 96 ? 17.115 -5.729 -10.472 1.00 86.81 96 CYS A C 1
ATOM 705 O O . CYS A 1 96 ? 17.062 -6.357 -9.418 1.00 86.81 96 CYS A O 1
ATOM 707 N N . TYR A 1 97 ? 16.921 -4.407 -10.514 1.00 83.50 97 TYR A N 1
ATOM 708 C CA . TYR A 1 97 ? 16.680 -3.608 -9.315 1.00 83.50 97 TYR A CA 1
ATOM 709 C C . TYR A 1 97 ? 15.658 -2.507 -9.571 1.00 83.50 97 TYR A C 1
ATOM 711 O O . TYR A 1 97 ? 15.666 -1.855 -10.616 1.00 83.50 97 TYR A O 1
ATOM 719 N N . ALA A 1 98 ? 14.832 -2.232 -8.563 1.00 84.94 98 ALA A N 1
ATOM 720 C CA . ALA A 1 98 ? 13.963 -1.068 -8.520 1.00 84.94 98 ALA A CA 1
ATOM 721 C C . ALA A 1 98 ? 14.376 -0.163 -7.352 1.00 84.94 98 ALA A C 1
ATOM 723 O O . ALA A 1 98 ? 14.294 -0.523 -6.180 1.00 84.94 98 ALA A O 1
ATOM 724 N N . LEU A 1 99 ? 14.855 1.027 -7.693 1.00 83.25 99 LEU A N 1
ATOM 725 C CA . LEU A 1 99 ? 15.348 2.038 -6.770 1.00 83.25 99 LEU A CA 1
ATOM 726 C C . LEU A 1 99 ? 14.287 3.125 -6.619 1.00 83.25 99 LEU A C 1
ATOM 728 O O . LEU A 1 99 ? 14.034 3.917 -7.536 1.00 83.25 99 LEU A O 1
ATOM 732 N N . PHE A 1 100 ? 13.676 3.168 -5.442 1.00 79.62 100 PHE A N 1
ATOM 733 C CA . PHE A 1 100 ? 12.684 4.170 -5.081 1.00 79.62 100 PHE A CA 1
ATOM 734 C C . PHE A 1 100 ? 13.317 5.183 -4.128 1.00 79.62 100 PHE A C 1
ATOM 736 O O . PHE A 1 100 ? 13.849 4.779 -3.091 1.00 79.62 100 PHE A O 1
ATOM 743 N N . PRO A 1 101 ? 13.293 6.490 -4.451 1.00 72.94 101 PRO A N 1
ATOM 744 C CA . PRO A 1 101 ? 13.772 7.500 -3.525 1.00 72.94 101 PRO A CA 1
ATOM 745 C C . PRO A 1 101 ? 12.835 7.529 -2.319 1.00 72.94 101 PRO A C 1
ATOM 747 O O . PRO A 1 101 ? 11.723 8.052 -2.381 1.00 72.94 101 PRO A O 1
ATOM 750 N N . LEU A 1 102 ? 13.279 6.945 -1.213 1.00 70.81 102 LEU A N 1
ATOM 751 C CA . LEU A 1 102 ? 12.604 7.098 0.064 1.00 70.81 102 LEU A CA 1
ATOM 752 C C . LEU A 1 102 ? 12.999 8.444 0.657 1.00 70.81 102 LEU A C 1
ATOM 754 O O . LEU A 1 102 ? 14.159 8.859 0.601 1.00 70.81 102 LEU A O 1
ATOM 758 N N . TYR A 1 103 ? 12.027 9.139 1.242 1.00 77.62 103 TYR A N 1
ATOM 759 C CA . TYR A 1 103 ? 12.326 10.339 2.008 1.00 77.62 103 TYR A CA 1
ATOM 760 C C . TYR A 1 103 ? 13.326 9.961 3.116 1.00 77.62 103 TYR A C 1
ATOM 762 O O . TYR A 1 103 ? 13.055 9.009 3.847 1.00 77.62 103 TYR A O 1
ATOM 770 N N . PRO A 1 104 ? 14.455 10.677 3.290 1.00 72.56 104 PRO A N 1
ATOM 771 C CA . PRO A 1 104 ? 15.604 10.212 4.086 1.00 72.56 104 PRO A CA 1
ATOM 772 C C . PRO A 1 104 ? 15.324 10.032 5.588 1.00 72.56 104 PRO A C 1
ATOM 774 O O . PRO A 1 104 ? 16.204 9.634 6.345 1.00 72.56 104 PRO A O 1
ATOM 777 N N . LYS A 1 105 ? 14.104 10.345 6.039 1.00 81.81 105 LYS A N 1
ATOM 778 C CA . LYS A 1 105 ? 13.643 10.132 7.415 1.00 81.81 105 LYS A CA 1
ATOM 779 C C . LYS A 1 105 ? 12.743 8.903 7.581 1.00 81.81 105 LYS A C 1
ATOM 781 O O . LYS A 1 105 ? 12.396 8.601 8.717 1.00 81.81 105 LYS A O 1
ATOM 786 N N . LEU A 1 106 ? 12.361 8.229 6.494 1.00 86.69 106 LEU A N 1
ATOM 787 C CA . LEU A 1 106 ? 11.653 6.952 6.554 1.00 86.69 106 LEU A CA 1
ATOM 788 C C . LEU A 1 106 ? 12.671 5.867 6.874 1.00 86.69 106 LEU A C 1
ATOM 790 O O . LEU A 1 106 ? 13.602 5.628 6.108 1.00 86.69 106 LEU A O 1
ATOM 794 N N . ARG A 1 107 ? 12.504 5.247 8.032 1.00 88.00 107 ARG A N 1
ATOM 795 C CA . ARG A 1 107 ? 13.350 4.155 8.499 1.00 88.00 107 ARG A CA 1
ATOM 796 C C . ARG A 1 107 ? 12.687 2.789 8.358 1.00 88.00 107 ARG A C 1
ATOM 798 O O . ARG A 1 107 ? 13.386 1.783 8.349 1.00 88.00 107 ARG A O 1
ATOM 805 N N . LEU A 1 108 ? 11.363 2.778 8.223 1.00 88.38 108 LEU A N 1
ATOM 806 C CA . LEU A 1 108 ? 10.580 1.606 7.860 1.00 88.38 108 LEU A CA 1
ATOM 807 C C . LEU A 1 108 ? 10.594 1.435 6.338 1.00 88.38 108 LEU A C 1
ATOM 809 O O . LEU A 1 108 ? 10.243 2.367 5.610 1.00 88.38 108 LEU A O 1
ATOM 813 N N . SER A 1 109 ? 11.006 0.265 5.854 1.00 87.00 109 SER A N 1
ATOM 814 C CA . SER A 1 109 ? 11.039 -0.035 4.423 1.00 87.00 109 SER A CA 1
ATOM 815 C C . SER A 1 109 ? 9.701 -0.589 3.928 1.00 87.00 109 SER A C 1
ATOM 817 O O . SER A 1 109 ? 8.886 -1.095 4.699 1.00 87.00 109 SER A O 1
ATOM 819 N N . GLY A 1 110 ? 9.474 -0.536 2.611 1.00 85.69 110 GLY A N 1
ATOM 820 C CA . GLY A 1 110 ? 8.322 -1.212 2.004 1.00 85.69 110 GLY A CA 1
ATOM 821 C C . GLY A 1 110 ? 8.351 -2.726 2.239 1.00 85.69 110 GLY A C 1
ATOM 822 O O . GLY A 1 110 ? 7.305 -3.321 2.472 1.00 85.69 110 GLY A O 1
ATOM 823 N N . ARG A 1 111 ? 9.547 -3.337 2.275 1.00 84.06 111 ARG A N 1
ATOM 824 C CA . ARG A 1 111 ? 9.714 -4.759 2.608 1.00 84.06 111 ARG A CA 1
ATOM 825 C C . ARG A 1 111 ? 9.210 -5.069 4.017 1.00 84.06 111 ARG A C 1
ATOM 827 O O . ARG A 1 111 ? 8.549 -6.083 4.197 1.00 84.06 111 ARG A O 1
ATOM 834 N N . ASP A 1 112 ? 9.465 -4.189 4.983 1.00 87.44 112 ASP A N 1
ATOM 835 C CA . ASP A 1 112 ? 8.978 -4.372 6.355 1.00 87.44 112 ASP A CA 1
ATOM 836 C C . ASP A 1 112 ? 7.444 -4.306 6.426 1.00 87.44 112 ASP A C 1
ATOM 838 O O . ASP A 1 112 ? 6.830 -5.082 7.155 1.00 87.44 112 ASP A O 1
ATOM 842 N N . LEU A 1 113 ? 6.811 -3.419 5.644 1.00 91.25 113 LEU A N 1
ATOM 843 C CA . LEU A 1 113 ? 5.347 -3.358 5.535 1.00 91.25 113 LEU A CA 1
ATOM 844 C C . LEU A 1 113 ? 4.764 -4.610 4.870 1.00 91.25 113 LEU A C 1
ATOM 846 O O . LEU A 1 113 ? 3.750 -5.122 5.336 1.00 91.25 113 LEU A O 1
ATOM 850 N N . ILE A 1 114 ? 5.409 -5.123 3.818 1.00 89.12 114 ILE A N 1
ATOM 851 C CA . ILE A 1 114 ? 5.010 -6.377 3.161 1.00 89.12 114 ILE A CA 1
ATOM 852 C C . ILE A 1 114 ? 5.108 -7.538 4.150 1.00 89.12 114 ILE A C 1
ATOM 854 O O . ILE A 1 114 ? 4.136 -8.268 4.321 1.00 89.12 114 ILE A O 1
ATOM 858 N N . GLY A 1 115 ? 6.244 -7.671 4.842 1.00 87.00 115 GLY A N 1
ATOM 859 C CA . GLY A 1 115 ? 6.448 -8.703 5.858 1.00 87.00 115 GLY A CA 1
ATOM 860 C C . GLY A 1 115 ? 5.395 -8.634 6.964 1.00 87.00 115 GLY A C 1
ATOM 861 O O . GLY A 1 115 ? 4.777 -9.644 7.283 1.00 87.00 115 GLY A O 1
ATOM 862 N N . LEU A 1 116 ? 5.098 -7.430 7.472 1.00 90.31 116 LEU A N 1
ATOM 863 C CA . LEU A 1 116 ? 4.009 -7.237 8.431 1.00 90.31 116 LEU A CA 1
ATOM 864 C C . LEU A 1 116 ? 2.649 -7.658 7.854 1.00 90.31 116 LEU A C 1
ATOM 866 O O . LEU A 1 116 ? 1.852 -8.272 8.558 1.00 90.31 116 LEU A O 1
ATOM 870 N N . GLY A 1 117 ? 2.362 -7.326 6.595 1.00 92.25 117 GLY A N 1
ATOM 871 C CA . GLY A 1 117 ? 1.126 -7.735 5.935 1.00 92.25 117 GLY A CA 1
ATOM 872 C C . GLY A 1 117 ? 0.987 -9.249 5.824 1.00 92.25 117 GLY A C 1
ATOM 873 O O . GLY A 1 117 ? -0.087 -9.775 6.113 1.00 92.25 117 GLY A O 1
ATOM 874 N N . LEU A 1 118 ? 2.069 -9.955 5.492 1.00 89.81 118 LEU A N 1
ATOM 875 C CA . LEU A 1 118 ? 2.099 -11.419 5.469 1.00 89.81 118 LEU A CA 1
ATOM 876 C C . LEU A 1 118 ? 1.899 -12.009 6.874 1.00 89.81 118 LEU A C 1
ATOM 878 O O . LEU A 1 118 ? 1.045 -12.880 7.041 1.00 89.81 118 LEU A O 1
ATOM 882 N N . ASP A 1 119 ? 2.577 -11.473 7.894 1.00 87.69 119 ASP A N 1
ATOM 883 C CA . ASP A 1 119 ? 2.414 -11.884 9.301 1.00 87.69 119 ASP A CA 1
ATOM 884 C C . ASP A 1 119 ? 0.968 -11.706 9.800 1.00 87.69 119 ASP A C 1
ATOM 886 O O . ASP A 1 119 ? 0.462 -12.483 10.614 1.00 87.69 119 ASP A O 1
ATOM 890 N N . MET A 1 120 ? 0.292 -10.665 9.313 1.00 91.31 120 MET A N 1
ATOM 891 C CA . MET A 1 120 ? -1.065 -10.292 9.707 1.00 91.31 120 MET A CA 1
ATOM 892 C C . MET A 1 120 ? -2.152 -10.984 8.880 1.00 91.31 120 MET A C 1
ATOM 894 O O . MET A 1 120 ? -3.311 -11.038 9.303 1.00 91.31 120 MET A O 1
ATOM 898 N N . LEU A 1 121 ? -1.799 -11.571 7.737 1.00 92.38 121 LEU A N 1
ATOM 899 C CA . LEU A 1 121 ? -2.741 -12.221 6.831 1.00 92.38 121 LEU A CA 1
ATOM 900 C C . LEU A 1 121 ? -3.534 -13.367 7.494 1.00 92.38 121 LEU A C 1
ATOM 902 O O . LEU A 1 121 ? -4.750 -13.415 7.288 1.00 92.38 121 LEU A O 1
ATOM 906 N N . PRO A 1 122 ? -2.943 -14.258 8.324 1.00 91.06 122 PRO A N 1
ATOM 907 C CA . PRO A 1 122 ? -3.704 -15.288 9.035 1.00 91.06 122 PRO A CA 1
ATOM 908 C C . PRO A 1 122 ? -4.743 -14.705 9.999 1.00 91.06 122 PRO A C 1
ATOM 910 O O . PRO A 1 122 ? -5.869 -15.203 10.056 1.00 91.06 122 PRO A O 1
ATOM 913 N N . VAL A 1 123 ? -4.400 -13.621 10.710 1.00 91.56 123 VAL A N 1
ATOM 914 C CA . VAL A 1 123 ? -5.323 -12.916 11.618 1.00 91.56 123 VAL A CA 1
ATOM 915 C C . VAL A 1 123 ? -6.515 -12.402 10.825 1.00 91.56 123 VAL A C 1
ATOM 917 O O . VAL A 1 123 ? -7.657 -12.702 11.165 1.00 91.56 123 VAL A O 1
ATOM 920 N N . VAL A 1 124 ? -6.257 -11.684 9.733 1.00 94.75 124 VAL A N 1
ATOM 921 C CA . VAL A 1 124 ? -7.315 -11.101 8.904 1.00 94.75 124 VAL A CA 1
ATOM 922 C C . VAL A 1 124 ? -8.173 -12.194 8.260 1.00 94.75 124 VAL A C 1
ATOM 924 O O . VAL A 1 124 ? -9.395 -12.124 8.311 1.00 94.75 124 VAL A O 1
ATOM 927 N N . ARG A 1 125 ? -7.581 -13.274 7.740 1.00 93.81 125 ARG A N 1
ATOM 928 C CA . ARG A 1 125 ? -8.345 -14.406 7.179 1.00 93.81 125 ARG A CA 1
ATOM 929 C C . ARG A 1 125 ? -9.210 -15.125 8.215 1.00 93.81 125 ARG A C 1
ATOM 931 O O . ARG A 1 125 ? -10.254 -15.664 7.849 1.00 93.81 125 ARG A O 1
ATOM 938 N N . SER A 1 126 ? -8.809 -15.132 9.488 1.00 92.06 126 SER A N 1
ATOM 939 C CA . SER A 1 126 ? -9.592 -15.755 10.563 1.00 92.06 126 SER A CA 1
ATOM 940 C C . SER A 1 126 ? -10.905 -15.023 10.858 1.00 92.06 126 SER A C 1
ATOM 942 O O . SER A 1 126 ? -11.853 -15.653 11.322 1.00 92.06 126 SER A O 1
ATOM 944 N N . VAL A 1 127 ? -10.981 -13.719 10.556 1.00 93.44 127 VAL A N 1
ATOM 945 C CA . VAL A 1 127 ? -12.194 -12.911 10.771 1.00 93.44 127 VAL A CA 1
ATOM 946 C C . VAL A 1 127 ? -13.134 -12.902 9.563 1.00 93.44 127 VAL A C 1
ATOM 948 O O . VAL A 1 127 ? -14.255 -12.410 9.670 1.00 93.44 127 VAL A O 1
ATOM 951 N N . LEU A 1 128 ? -12.684 -13.453 8.432 1.00 94.50 128 LEU A N 1
ATOM 952 C CA . LEU A 1 128 ? -13.411 -13.505 7.167 1.00 94.50 128 LEU A CA 1
ATOM 953 C C . LEU A 1 128 ? -14.068 -14.864 6.937 1.00 94.50 128 LEU A C 1
ATOM 955 O O . LEU A 1 128 ? -13.547 -15.914 7.336 1.00 94.50 128 LEU A O 1
ATOM 959 N N . ARG A 1 129 ? -15.188 -14.844 6.213 1.00 95.00 129 ARG A N 1
ATOM 960 C CA . ARG A 1 129 ? -15.841 -16.052 5.698 1.00 95.00 129 ARG A CA 1
ATOM 961 C C . ARG A 1 129 ? -14.999 -16.676 4.591 1.00 95.00 129 ARG A C 1
ATOM 963 O O . ARG A 1 129 ? -14.234 -15.993 3.917 1.00 95.00 129 ARG A O 1
ATOM 970 N N . GLU A 1 130 ? -15.179 -17.974 4.360 1.00 92.81 130 GLU A N 1
ATOM 971 C CA . GLU A 1 130 ? -14.388 -18.719 3.370 1.00 92.81 130 GLU A CA 1
ATOM 972 C C . GLU A 1 130 ? -14.448 -18.095 1.966 1.00 92.81 130 GLU A C 1
ATOM 974 O O . GLU A 1 130 ? -13.422 -17.946 1.310 1.00 92.81 130 GLU A O 1
ATOM 979 N N . ASN A 1 131 ? -15.629 -17.642 1.538 1.00 93.81 131 ASN A N 1
ATOM 980 C CA . ASN A 1 131 ? -15.827 -17.002 0.237 1.00 93.81 131 ASN A CA 1
ATOM 981 C C . ASN A 1 131 ? -15.201 -15.597 0.134 1.00 93.81 131 ASN A C 1
ATOM 983 O O . ASN A 1 131 ? -14.891 -15.157 -0.966 1.00 93.81 131 ASN A O 1
ATOM 987 N N . GLU A 1 132 ? -14.998 -14.900 1.254 1.00 94.50 132 GLU A N 1
ATOM 988 C CA . GLU A 1 132 ? -14.386 -13.562 1.290 1.00 94.50 132 GLU A CA 1
ATOM 989 C C . GLU A 1 132 ? -12.854 -13.640 1.242 1.00 94.50 132 GLU A C 1
ATOM 991 O O . GLU A 1 132 ? -12.195 -12.729 0.747 1.00 94.50 132 GLU A O 1
ATOM 996 N N . ARG A 1 133 ? -12.259 -14.748 1.706 1.00 92.50 133 ARG A N 1
ATOM 997 C CA . ARG A 1 133 ? -10.794 -14.925 1.757 1.00 92.50 133 ARG A CA 1
ATOM 998 C C . ARG A 1 133 ? -10.126 -14.835 0.388 1.00 92.50 133 ARG A C 1
ATOM 1000 O O . ARG A 1 133 ? -8.980 -14.397 0.316 1.00 92.50 133 ARG A O 1
ATOM 1007 N N . ALA A 1 134 ? -10.822 -15.250 -0.669 1.00 87.62 134 ALA A N 1
ATOM 1008 C CA . ALA A 1 134 ? -10.331 -15.181 -2.045 1.00 87.62 134 ALA A CA 1
ATOM 1009 C C . ALA A 1 134 ? -10.371 -13.756 -2.632 1.00 87.62 134 ALA A C 1
ATOM 1011 O O . ALA A 1 134 ? -9.665 -13.482 -3.597 1.00 87.62 134 ALA A O 1
ATOM 1012 N N . LEU A 1 135 ? -11.175 -12.861 -2.046 1.00 90.44 135 LEU A N 1
ATOM 1013 C CA . LEU A 1 135 ? -11.328 -11.459 -2.459 1.00 90.44 135 LEU A CA 1
ATOM 1014 C C . LEU A 1 135 ? -1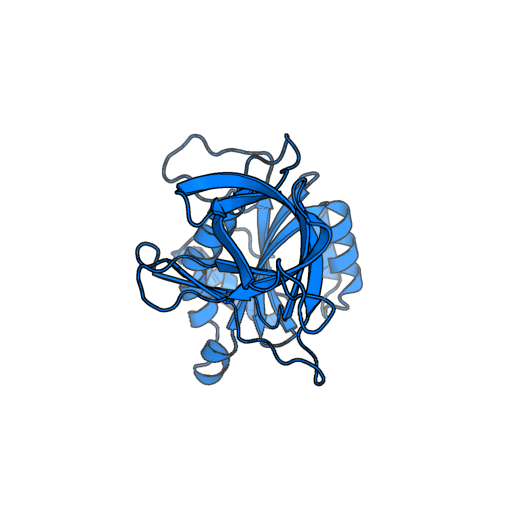0.431 -10.506 -1.658 1.00 90.44 135 LEU A C 1
ATOM 1016 O O . LEU A 1 135 ? -10.399 -9.305 -1.923 1.00 90.44 135 LEU A O 1
ATOM 1020 N N . LEU A 1 136 ? -9.720 -11.031 -0.657 1.00 93.38 136 LEU A N 1
ATOM 1021 C CA . LEU A 1 136 ? -8.858 -10.249 0.213 1.00 93.38 136 LEU A CA 1
ATOM 1022 C C . LEU A 1 136 ? -7.627 -9.754 -0.547 1.00 93.38 136 LEU A C 1
ATOM 1024 O O . LEU A 1 136 ? -6.789 -10.547 -0.975 1.00 93.38 136 LEU A O 1
ATOM 1028 N N . ASN A 1 137 ? -7.488 -8.435 -0.626 1.00 91.62 137 ASN A N 1
ATOM 1029 C CA . ASN A 1 137 ? -6.308 -7.765 -1.152 1.00 91.62 137 ASN A CA 1
ATOM 1030 C C . ASN A 1 137 ? -5.537 -7.086 -0.015 1.00 91.62 137 ASN A C 1
ATOM 1032 O O . ASN A 1 137 ? -6.126 -6.645 0.976 1.00 91.62 137 ASN A O 1
ATOM 1036 N N . VAL A 1 138 ? -4.216 -6.996 -0.179 1.00 92.75 138 VAL A N 1
ATOM 1037 C CA . VAL A 1 138 ? -3.322 -6.279 0.736 1.00 92.75 138 VAL A CA 1
ATOM 1038 C C . VAL A 1 138 ? -2.624 -5.175 -0.042 1.00 92.75 138 VAL A C 1
ATOM 1040 O O . VAL A 1 138 ? -1.924 -5.444 -1.015 1.00 92.75 138 VAL A O 1
ATOM 1043 N N . GLU A 1 139 ? -2.806 -3.938 0.395 1.00 92.81 139 GLU A N 1
ATOM 1044 C CA . GLU A 1 139 ? -2.127 -2.766 -0.139 1.00 92.81 139 GLU A CA 1
ATOM 1045 C C . GLU A 1 139 ? -1.140 -2.239 0.906 1.00 92.81 139 GLU A C 1
ATOM 1047 O O . GLU A 1 139 ? -1.467 -2.115 2.087 1.00 92.81 139 GLU A O 1
ATOM 1052 N N . VAL A 1 140 ? 0.080 -1.918 0.479 1.00 93.19 140 VAL A N 1
ATOM 1053 C CA . VAL A 1 140 ? 1.111 -1.339 1.347 1.00 93.19 140 VAL A CA 1
ATOM 1054 C C . VAL A 1 140 ? 1.557 0.001 0.793 1.00 93.19 140 VAL A C 1
ATOM 1056 O O . VAL A 1 140 ? 1.938 0.113 -0.371 1.00 93.19 140 VAL A O 1
ATOM 1059 N N . PHE A 1 141 ? 1.516 1.040 1.619 1.00 94.12 141 PHE A N 1
ATOM 1060 C CA . PHE A 1 141 ? 1.895 2.379 1.182 1.00 94.12 141 PHE A CA 1
ATOM 1061 C C . PHE A 1 141 ? 2.337 3.265 2.343 1.00 94.12 141 PHE A C 1
ATOM 1063 O O . PHE A 1 141 ? 2.098 2.982 3.515 1.00 94.12 141 PHE A O 1
ATOM 1070 N N . PHE A 1 142 ? 2.993 4.371 2.001 1.00 94.06 142 PHE A N 1
ATOM 1071 C CA . PHE A 1 142 ? 3.319 5.432 2.945 1.00 94.06 142 PHE A CA 1
ATOM 1072 C C . PHE A 1 142 ? 2.374 6.611 2.733 1.00 94.06 142 PHE A C 1
ATOM 1074 O O . PHE A 1 142 ? 2.110 7.010 1.599 1.00 94.06 142 PHE A O 1
ATOM 1081 N N . SER A 1 143 ? 1.906 7.217 3.821 1.00 95.50 143 SER A N 1
ATOM 1082 C CA . SER A 1 143 ? 1.083 8.426 3.770 1.00 95.50 143 SER A CA 1
ATOM 1083 C C . SER A 1 143 ? 1.601 9.478 4.737 1.00 95.50 143 SER A C 1
ATOM 1085 O O . SER A 1 143 ? 2.214 9.162 5.754 1.00 95.50 143 SER A O 1
ATOM 1087 N N . HIS A 1 144 ? 1.357 10.752 4.435 1.00 95.81 144 HIS A N 1
ATOM 1088 C CA . HIS A 1 144 ? 1.584 11.811 5.412 1.00 95.81 144 HIS A CA 1
ATOM 1089 C C . HIS A 1 144 ? 0.553 11.665 6.538 1.00 95.81 144 HIS A C 1
ATOM 1091 O O . HIS A 1 144 ? -0.638 11.581 6.245 1.00 95.81 144 HIS A O 1
ATOM 1097 N N . GLY A 1 145 ? 0.971 11.705 7.807 1.00 95.81 145 GLY A N 1
ATOM 1098 C CA . GLY A 1 145 ? 0.087 11.490 8.961 1.00 95.81 145 GLY A CA 1
ATOM 1099 C C . GLY A 1 145 ? -1.157 12.381 8.907 1.00 95.81 145 GLY A C 1
ATOM 1100 O O . GLY A 1 145 ? -2.273 11.884 8.853 1.00 95.81 145 GLY A O 1
ATOM 1101 N N . GLY A 1 146 ? -0.980 13.697 8.750 1.00 96.12 146 GLY A N 1
ATOM 1102 C CA . GLY A 1 146 ? -2.117 14.623 8.615 1.00 96.12 146 GLY A CA 1
ATOM 1103 C C . GLY A 1 146 ? -3.000 14.402 7.373 1.00 96.12 146 GLY A C 1
ATOM 1104 O O . GLY A 1 146 ? -4.181 14.735 7.402 1.00 96.12 146 GLY A O 1
ATOM 1105 N N . ARG A 1 147 ? -2.466 13.818 6.286 1.00 96.94 147 ARG A N 1
ATOM 1106 C CA . ARG A 1 147 ? -3.291 13.421 5.133 1.00 96.94 147 ARG A CA 1
ATOM 1107 C C . ARG A 1 147 ? -4.139 12.209 5.502 1.00 96.94 147 ARG A C 1
ATOM 1109 O O . ARG A 1 147 ? -5.340 12.261 5.296 1.00 96.94 147 ARG A O 1
ATOM 1116 N N . TYR A 1 148 ? -3.532 11.184 6.097 1.00 97.38 148 TYR A N 1
ATOM 1117 C CA . TYR A 1 148 ? -4.242 9.996 6.563 1.00 97.38 148 TYR A CA 1
ATOM 1118 C C . TYR A 1 148 ? -5.390 10.342 7.519 1.00 97.38 148 TYR A C 1
ATOM 1120 O O . TYR A 1 148 ? -6.508 9.888 7.318 1.00 97.38 148 TYR A O 1
ATOM 1128 N N . GLN A 1 149 ? -5.147 11.212 8.504 1.00 96.00 149 GLN A N 1
ATOM 1129 C CA . GLN A 1 149 ? -6.180 11.651 9.452 1.00 96.00 149 GLN A CA 1
ATOM 1130 C C . GLN A 1 149 ? -7.366 12.330 8.753 1.00 96.00 149 GLN A C 1
ATOM 1132 O O . GLN A 1 149 ? -8.520 12.051 9.070 1.00 96.00 149 GLN A O 1
ATOM 1137 N N . ARG A 1 150 ? -7.088 13.207 7.781 1.00 95.88 150 ARG A N 1
ATOM 1138 C CA . ARG A 1 150 ? -8.123 13.869 6.979 1.00 95.88 150 ARG A CA 1
ATOM 1139 C C . ARG A 1 150 ? -8.898 12.874 6.118 1.00 95.88 150 ARG A C 1
ATOM 1141 O O . ARG A 1 150 ? -10.118 12.969 6.056 1.00 95.88 150 ARG A O 1
ATOM 1148 N N . ASP A 1 151 ? -8.203 11.942 5.473 1.00 95.62 151 ASP A N 1
ATOM 1149 C CA . ASP A 1 151 ? -8.823 10.924 4.623 1.00 95.62 151 ASP A CA 1
ATOM 1150 C C . ASP A 1 151 ? -9.712 9.993 5.476 1.00 95.62 151 ASP A C 1
ATOM 1152 O O . ASP A 1 151 ? -10.821 9.651 5.071 1.00 95.62 151 ASP A O 1
ATOM 1156 N N . LEU A 1 152 ? -9.290 9.677 6.708 1.00 94.88 152 LEU A N 1
ATOM 1157 C CA . LEU A 1 152 ? -10.083 8.909 7.667 1.00 94.88 152 LEU A CA 1
ATOM 1158 C C . LEU A 1 152 ? -11.348 9.660 8.111 1.00 94.88 152 LEU A C 1
ATOM 1160 O O . LEU A 1 152 ? -12.426 9.074 8.126 1.00 94.88 152 LEU A O 1
ATOM 1164 N N . LEU A 1 153 ? -11.257 10.962 8.401 1.00 93.50 153 LEU A N 1
ATOM 1165 C CA . LEU A 1 153 ? -12.430 11.800 8.700 1.00 93.50 153 LEU A CA 1
ATOM 1166 C C . LEU A 1 153 ? -13.400 11.898 7.513 1.00 93.50 153 LEU A C 1
ATOM 1168 O O . LEU A 1 153 ? -14.611 11.949 7.710 1.00 93.50 153 LEU A O 1
ATOM 1172 N N . ALA A 1 154 ? -12.877 11.909 6.285 1.00 94.25 154 ALA A N 1
ATOM 1173 C CA . ALA A 1 154 ? -13.671 12.003 5.061 1.00 94.25 154 ALA A CA 1
ATOM 1174 C C . ALA A 1 154 ? -14.309 10.671 4.628 1.00 94.25 154 ALA A C 1
ATOM 1176 O O . ALA A 1 154 ? -15.173 10.673 3.755 1.00 94.25 154 ALA A O 1
ATOM 1177 N N . SER A 1 155 ? -13.907 9.543 5.221 1.00 91.62 155 SER A N 1
ATOM 1178 C CA . SER A 1 155 ? -14.349 8.204 4.804 1.00 91.62 155 SER A CA 1
ATOM 1179 C C . SER A 1 155 ? -15.817 7.878 5.118 1.00 91.62 155 SER A C 1
ATOM 1181 O O . SER A 1 155 ? -16.325 6.867 4.644 1.00 91.62 155 SER A O 1
ATOM 1183 N N . GLY A 1 156 ? -16.517 8.727 5.883 1.00 89.38 156 GLY A N 1
ATOM 1184 C CA . GLY A 1 156 ? -17.949 8.558 6.159 1.00 89.38 156 GLY A CA 1
ATOM 1185 C C . GLY A 1 156 ? -18.278 7.368 7.066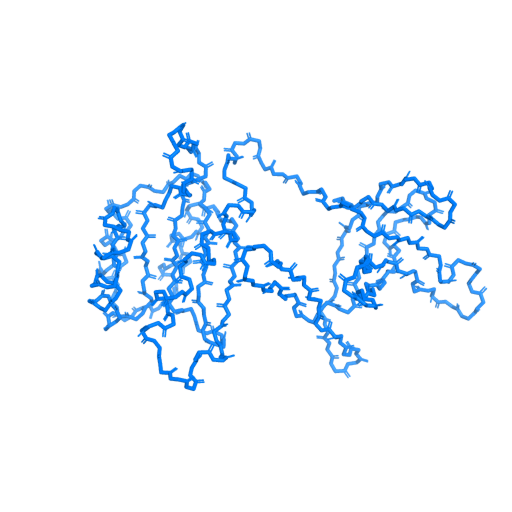 1.00 89.38 156 GLY A C 1
ATOM 1186 O O . GLY A 1 156 ? -19.351 6.785 6.941 1.00 89.38 156 GLY A O 1
ATOM 1187 N N . LEU A 1 157 ? -17.356 6.992 7.959 1.00 91.06 157 LEU A N 1
ATOM 1188 C CA . LEU A 1 157 ? -17.546 5.888 8.903 1.00 91.06 157 LEU A CA 1
ATOM 1189 C C . LEU A 1 157 ? -18.775 6.086 9.798 1.00 91.06 157 LEU A C 1
ATOM 1191 O O . LEU A 1 157 ? -19.061 7.195 10.246 1.00 91.06 157 LEU A O 1
ATOM 1195 N N . GLU A 1 158 ? -19.441 4.975 10.125 1.00 87.69 158 GLU A N 1
ATOM 1196 C CA . GLU A 1 158 ? -20.675 4.954 10.927 1.00 87.69 158 GLU A CA 1
ATOM 1197 C C . GLU A 1 158 ? -20.508 5.540 12.340 1.00 87.69 158 GLU A C 1
ATOM 1199 O O . GLU A 1 158 ? -21.456 6.101 12.885 1.00 87.69 158 GLU A O 1
ATOM 1204 N N . ASP A 1 159 ? -19.310 5.430 12.930 1.00 89.62 159 ASP A N 1
ATOM 1205 C CA . ASP A 1 159 ? -18.977 5.975 14.256 1.00 89.62 159 ASP A CA 1
ATOM 1206 C C . ASP A 1 159 ? -17.877 7.055 14.153 1.00 89.62 159 ASP A C 1
ATOM 1208 O O . ASP A 1 159 ? -16.683 6.745 14.278 1.00 89.62 159 ASP A O 1
ATOM 1212 N N . PRO A 1 160 ? -18.252 8.336 13.957 1.00 90.25 160 PRO A N 1
ATOM 1213 C CA . PRO A 1 160 ? -17.310 9.455 13.959 1.00 90.25 160 PRO A CA 1
ATOM 1214 C C . PRO A 1 160 ? -16.576 9.629 15.293 1.00 90.25 160 PRO A C 1
ATOM 1216 O O . PRO A 1 160 ? -15.418 10.048 15.307 1.00 90.25 160 PRO A O 1
ATOM 1219 N N . ALA A 1 161 ? -17.205 9.269 16.417 1.00 91.44 161 ALA A N 1
ATOM 1220 C CA . ALA A 1 161 ? -16.589 9.399 17.734 1.00 91.44 161 ALA A CA 1
ATOM 1221 C C . ALA A 1 161 ? -15.422 8.416 17.904 1.00 91.44 161 ALA A C 1
ATOM 1223 O O . ALA A 1 161 ? -14.452 8.721 18.595 1.00 91.44 161 ALA A O 1
ATOM 1224 N N . ARG A 1 162 ? -15.462 7.246 17.251 1.00 92.81 162 ARG A N 1
ATOM 1225 C CA . ARG A 1 162 ? -14.308 6.334 17.191 1.00 92.81 162 ARG A CA 1
ATOM 1226 C C . ARG A 1 162 ? -13.132 6.944 16.443 1.00 92.81 162 ARG A C 1
ATOM 1228 O O . ARG A 1 162 ? -12.004 6.836 16.916 1.00 92.81 162 ARG A O 1
ATOM 1235 N N . VAL A 1 163 ? -13.391 7.610 15.318 1.00 92.75 163 VAL A N 1
ATOM 1236 C CA . VAL A 1 163 ? -12.345 8.327 14.576 1.00 92.75 163 VAL A CA 1
ATOM 1237 C C . VAL A 1 163 ? -11.754 9.425 15.456 1.00 92.75 163 VAL A C 1
ATOM 1239 O O . VAL A 1 163 ? -10.541 9.508 15.593 1.00 92.75 163 VAL A O 1
ATOM 1242 N N . GLU A 1 164 ? -12.582 10.215 16.136 1.00 92.12 164 GLU A N 1
ATOM 1243 C CA . GLU A 1 164 ? -12.102 11.256 17.052 1.00 92.12 164 GLU A CA 1
ATOM 1244 C C . GLU A 1 164 ? -11.259 10.686 18.207 1.00 92.12 164 GLU A C 1
ATOM 1246 O O . GLU A 1 164 ? -10.172 11.199 18.493 1.00 92.12 164 GLU A O 1
ATOM 1251 N N . ARG A 1 165 ? -11.697 9.583 18.833 1.00 93.50 165 ARG A N 1
ATOM 1252 C CA . ARG A 1 165 ? -10.911 8.870 19.858 1.00 93.50 165 ARG A CA 1
ATOM 1253 C C . ARG A 1 165 ? -9.570 8.390 19.308 1.00 93.50 165 ARG A C 1
ATOM 1255 O O . ARG A 1 165 ? -8.551 8.553 19.970 1.00 93.50 165 ARG A O 1
ATOM 1262 N N . PHE A 1 166 ? -9.551 7.840 18.095 1.00 93.44 166 PHE A N 1
ATOM 1263 C CA . PHE A 1 166 ? -8.315 7.424 17.436 1.00 93.44 166 PHE A CA 1
ATOM 1264 C C . PHE A 1 166 ? -7.362 8.602 17.225 1.00 93.44 166 PHE A C 1
ATOM 1266 O O . PHE A 1 166 ? -6.191 8.524 17.598 1.00 93.44 166 PHE A O 1
ATOM 1273 N N . LEU A 1 167 ? -7.872 9.698 16.662 1.00 92.62 167 LEU A N 1
ATOM 1274 C CA . LEU A 1 167 ? -7.086 10.879 16.315 1.00 92.62 167 LEU A CA 1
ATOM 1275 C C . LEU A 1 167 ? -6.557 11.634 17.536 1.00 92.62 167 LEU A C 1
ATOM 1277 O O . LEU A 1 167 ? -5.474 12.211 17.468 1.00 92.62 167 LEU A O 1
ATOM 1281 N N . SER A 1 168 ? -7.304 11.628 18.639 1.00 92.12 168 SER A N 1
ATOM 1282 C CA . SER A 1 168 ? -6.887 12.237 19.908 1.00 92.12 168 SER A CA 1
ATOM 1283 C C . SER A 1 168 ? -5.981 11.325 20.740 1.00 92.12 168 SER A C 1
ATOM 1285 O O . SER A 1 168 ? -5.115 11.821 21.457 1.00 92.12 168 SER A O 1
ATOM 1287 N N . GLY A 1 169 ? -6.157 10.004 20.642 1.00 91.44 169 GLY A N 1
ATOM 1288 C CA . GLY A 1 169 ? -5.404 9.013 21.413 1.00 91.44 169 GLY A CA 1
ATOM 1289 C C . GLY A 1 169 ? 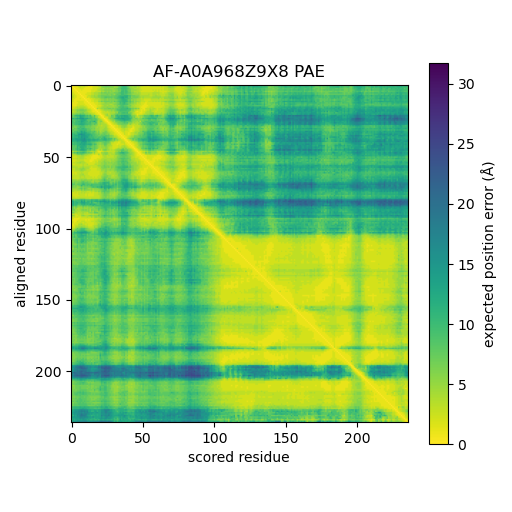-4.106 8.538 20.759 1.00 91.44 169 GLY A C 1
ATOM 1290 O O . GLY A 1 169 ? -3.226 8.041 21.460 1.00 91.44 169 GLY A O 1
ATOM 1291 N N . THR A 1 170 ? -3.958 8.695 19.440 1.00 92.69 170 THR A N 1
ATOM 1292 C CA . THR A 1 170 ? -2.814 8.155 18.689 1.00 92.69 170 THR A CA 1
ATOM 1293 C C . THR A 1 170 ? -1.982 9.265 18.061 1.00 92.69 170 THR A C 1
ATOM 1295 O O . THR A 1 170 ? -2.400 9.925 17.108 1.00 92.69 170 THR A O 1
ATOM 1298 N N . ALA A 1 171 ? -0.753 9.438 18.547 1.00 92.44 171 ALA A N 1
ATOM 1299 C CA . ALA A 1 171 ? 0.204 10.346 17.929 1.00 92.44 171 ALA A CA 1
ATOM 1300 C C . ALA A 1 171 ? 0.800 9.715 16.660 1.00 92.44 171 ALA A C 1
ATOM 1302 O O . ALA A 1 171 ? 1.619 8.800 16.732 1.00 92.44 171 ALA A O 1
ATOM 1303 N N . LEU A 1 172 ? 0.400 10.212 15.487 1.00 94.31 172 LEU A N 1
ATOM 1304 C CA . LEU A 1 172 ? 0.987 9.795 14.213 1.00 94.31 172 LEU A CA 1
ATOM 1305 C C . LEU A 1 172 ? 2.260 10.590 13.918 1.00 94.31 172 LEU A C 1
ATOM 1307 O O . LEU A 1 172 ? 2.294 11.815 14.061 1.00 94.31 172 LEU A O 1
ATOM 1311 N N . SER A 1 173 ? 3.300 9.908 13.442 1.00 94.06 173 SER A N 1
ATOM 1312 C CA . SER A 1 173 ? 4.479 10.584 12.908 1.00 94.06 173 SER A CA 1
ATOM 1313 C C . SER A 1 173 ? 4.164 11.284 11.578 1.00 94.06 173 SER A C 1
ATOM 1315 O O . SER A 1 173 ? 3.101 11.109 10.974 1.00 94.06 173 SER A O 1
ATOM 1317 N N . ARG A 1 174 ? 5.084 12.143 11.106 1.00 94.62 174 ARG A N 1
ATOM 1318 C CA . ARG A 1 174 ? 4.869 12.939 9.881 1.00 94.62 174 ARG A CA 1
ATOM 1319 C C . ARG A 1 174 ? 4.514 12.064 8.679 1.00 94.62 174 ARG A C 1
ATOM 1321 O O . ARG A 1 174 ? 3.698 12.472 7.858 1.00 94.62 174 ARG A O 1
ATOM 1328 N N . TYR A 1 175 ? 5.122 10.887 8.594 1.00 94.88 175 TYR A N 1
ATOM 1329 C CA . TYR A 1 175 ? 4.764 9.848 7.645 1.00 94.88 175 TYR A CA 1
ATOM 1330 C C . TYR A 1 175 ? 4.449 8.571 8.406 1.00 94.88 175 TYR A C 1
ATOM 1332 O O . TYR A 1 175 ? 5.180 8.212 9.321 1.00 94.88 175 TYR A O 1
ATOM 1340 N N . VAL A 1 176 ? 3.409 7.870 7.991 1.00 95.94 176 VAL A N 1
ATOM 1341 C CA . VAL A 1 176 ? 3.032 6.564 8.526 1.00 95.94 176 VAL A CA 1
ATOM 1342 C C . VAL A 1 176 ?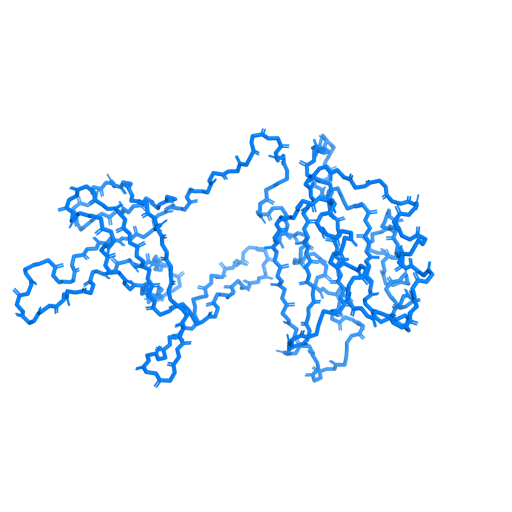 3.126 5.523 7.421 1.00 95.94 176 VAL A C 1
ATOM 1344 O O . VAL A 1 176 ? 2.865 5.826 6.253 1.00 95.94 176 VAL A O 1
ATOM 1347 N N . GLY A 1 177 ? 3.542 4.316 7.787 1.00 95.94 177 GLY A N 1
ATOM 1348 C CA . GLY A 1 177 ? 3.417 3.143 6.934 1.00 95.94 177 GLY A CA 1
ATOM 1349 C C . GLY A 1 177 ? 2.041 2.535 7.152 1.00 95.94 177 GLY A C 1
ATOM 1350 O O . GLY A 1 177 ? 1.564 2.505 8.283 1.00 95.94 177 GLY A O 1
ATOM 1351 N N . ILE A 1 178 ? 1.383 2.106 6.087 1.00 97.50 178 ILE A N 1
ATOM 1352 C CA . ILE A 1 178 ? 0.035 1.550 6.145 1.00 97.50 178 ILE A CA 1
ATOM 1353 C C . ILE A 1 178 ? 0.065 0.199 5.449 1.00 97.50 178 ILE A C 1
ATOM 1355 O O . ILE A 1 178 ? 0.531 0.097 4.314 1.00 97.50 178 ILE A O 1
ATOM 1359 N N . VAL A 1 179 ? -0.436 -0.820 6.144 1.00 97.00 179 VAL A N 1
ATOM 1360 C CA . VAL A 1 179 ? -0.843 -2.093 5.549 1.00 97.00 179 VAL A CA 1
ATOM 1361 C C . VAL A 1 179 ? -2.362 -2.133 5.583 1.00 97.00 179 VAL A C 1
ATOM 1363 O O . VAL A 1 179 ? -2.961 -2.286 6.649 1.00 97.00 179 VAL A O 1
ATOM 1366 N N . ARG A 1 180 ? -2.980 -1.954 4.423 1.00 97.69 180 ARG A N 1
ATOM 1367 C CA . ARG A 1 180 ? -4.425 -1.971 4.251 1.00 97.69 180 ARG A CA 1
ATOM 1368 C C . ARG A 1 180 ? -4.858 -3.329 3.746 1.00 97.69 180 ARG A C 1
ATOM 1370 O O . ARG A 1 180 ? -4.414 -3.782 2.698 1.00 97.69 180 ARG A O 1
ATOM 1377 N N . PHE A 1 181 ? -5.771 -3.949 4.471 1.00 96.62 181 PHE A N 1
ATOM 1378 C CA . PHE A 1 181 ? -6.517 -5.096 3.985 1.00 96.62 181 PHE A CA 1
ATOM 1379 C C . PHE A 1 181 ? -7.860 -4.604 3.466 1.00 96.62 181 PHE A C 1
ATOM 1381 O O . PHE A 1 181 ? -8.520 -3.803 4.132 1.00 96.62 181 PHE A O 1
ATOM 1388 N N . GLN A 1 182 ? -8.272 -5.083 2.300 1.00 96.25 182 GLN A N 1
ATOM 1389 C CA . GLN A 1 182 ? -9.516 -4.666 1.656 1.00 96.25 182 GLN A CA 1
ATOM 1390 C C . GLN A 1 182 ? -10.208 -5.835 0.958 1.00 96.25 182 GLN A C 1
ATOM 1392 O O . GLN A 1 182 ? -9.553 -6.781 0.518 1.00 96.25 182 GLN A O 1
ATOM 1397 N N . LEU A 1 183 ? -11.534 -5.763 0.888 1.00 94.38 183 LEU A N 1
ATOM 1398 C CA . LEU A 1 183 ? -12.382 -6.660 0.109 1.00 94.38 183 LEU A CA 1
ATOM 1399 C C . LEU A 1 183 ? -12.958 -5.841 -1.040 1.00 94.38 183 LEU A C 1
ATOM 1401 O O . LEU A 1 183 ? -13.653 -4.855 -0.789 1.00 94.38 183 LEU A O 1
ATOM 1405 N N . ASP A 1 184 ? -12.641 -6.228 -2.273 1.00 87.19 184 ASP A N 1
ATOM 1406 C CA . ASP A 1 184 ? -12.932 -5.425 -3.465 1.00 87.19 184 ASP A CA 1
ATOM 1407 C C . ASP A 1 184 ? -12.440 -3.971 -3.279 1.00 87.19 184 ASP A C 1
ATOM 1409 O O . ASP A 1 184 ? -11.257 -3.762 -2.994 1.00 87.19 184 ASP A O 1
ATOM 1413 N N . ASP A 1 185 ? -13.337 -2.985 -3.375 1.00 82.56 185 ASP A N 1
ATOM 1414 C CA . ASP A 1 185 ? -13.037 -1.556 -3.200 1.00 82.56 185 ASP A CA 1
ATOM 1415 C C . ASP A 1 185 ? -13.217 -1.059 -1.747 1.00 82.56 185 ASP A C 1
ATOM 1417 O O . ASP A 1 185 ? -13.051 0.127 -1.451 1.00 82.56 185 ASP A O 1
ATOM 1421 N N . GLY A 1 186 ? -13.588 -1.947 -0.818 1.00 93.00 186 GLY A N 1
ATOM 1422 C CA . GLY A 1 186 ? -13.875 -1.616 0.576 1.00 93.00 186 GLY A CA 1
ATOM 1423 C C . GLY A 1 186 ? -12.699 -1.897 1.509 1.00 93.00 186 GLY A C 1
ATOM 1424 O O . GLY A 1 186 ? -12.325 -3.053 1.719 1.00 93.00 186 GLY A O 1
ATOM 1425 N N . ALA A 1 187 ? -12.157 -0.855 2.145 1.00 95.81 187 ALA A N 1
ATOM 1426 C CA . ALA A 1 187 ? -11.152 -1.023 3.192 1.00 95.81 187 ALA A CA 1
ATOM 1427 C C . ALA A 1 187 ? -11.744 -1.790 4.389 1.00 95.81 187 ALA A C 1
ATOM 1429 O O . ALA A 1 187 ? -12.772 -1.407 4.942 1.00 95.81 187 ALA A O 1
ATOM 1430 N N . LEU A 1 188 ? -11.086 -2.879 4.791 1.00 96.50 188 LEU A N 1
ATOM 1431 C CA . LEU A 1 188 ? -11.488 -3.727 5.913 1.00 96.50 188 LEU A CA 1
ATOM 1432 C C . LEU A 1 188 ? -10.791 -3.281 7.200 1.00 96.50 188 LEU A C 1
ATOM 1434 O O . LEU A 1 18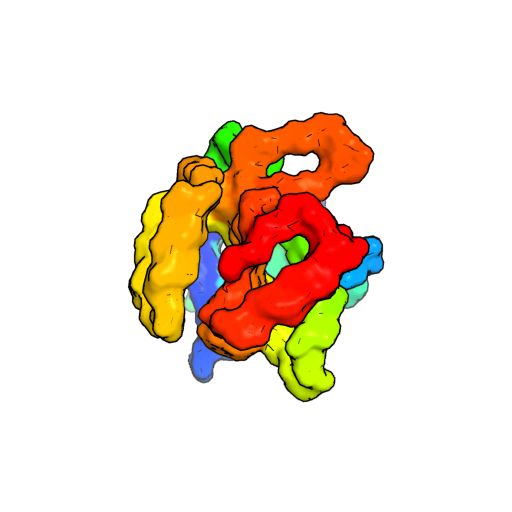8 ? -11.438 -3.039 8.221 1.00 96.50 188 LEU A O 1
ATOM 1438 N N . VAL A 1 189 ? -9.463 -3.179 7.152 1.00 97.69 189 VAL A N 1
ATOM 1439 C CA . VAL A 1 189 ? -8.627 -2.790 8.289 1.00 97.69 189 VAL A CA 1
ATOM 1440 C C . VAL A 1 189 ? -7.332 -2.151 7.804 1.00 97.69 189 VAL A C 1
ATOM 1442 O O . VAL A 1 189 ? -6.688 -2.661 6.888 1.00 97.69 189 VAL A O 1
ATOM 1445 N N . ASP A 1 190 ? -6.939 -1.063 8.462 1.00 98.00 190 ASP A N 1
ATOM 1446 C CA . ASP A 1 190 ? -5.609 -0.477 8.324 1.00 98.00 190 ASP A CA 1
ATOM 1447 C C . ASP A 1 190 ? -4.741 -0.864 9.518 1.00 98.00 190 ASP A C 1
ATOM 1449 O O . ASP A 1 190 ? -5.145 -0.731 10.674 1.00 98.00 190 ASP A O 1
ATOM 1453 N N . ILE A 1 191 ? -3.513 -1.289 9.243 1.00 97.06 191 ILE A N 1
ATOM 1454 C CA . ILE A 1 191 ? -2.455 -1.408 10.241 1.00 97.06 191 ILE A CA 1
ATOM 1455 C C . ILE A 1 191 ? -1.504 -0.241 10.028 1.00 97.06 191 ILE A C 1
ATOM 1457 O O . ILE A 1 191 ? -0.832 -0.151 8.999 1.00 97.06 191 ILE A O 1
ATOM 1461 N N . ILE A 1 192 ? -1.472 0.668 10.998 1.00 96.62 192 ILE A N 1
ATOM 1462 C CA . ILE A 1 192 ? -0.705 1.908 10.930 1.00 96.62 192 ILE A CA 1
ATOM 1463 C C . ILE A 1 192 ? 0.615 1.708 11.663 1.00 96.62 192 ILE A C 1
ATOM 1465 O O . ILE A 1 192 ? 0.631 1.324 12.829 1.00 96.62 192 ILE A O 1
ATOM 1469 N N . CYS A 1 193 ? 1.729 1.988 10.996 1.00 95.12 193 CYS A N 1
ATOM 1470 C CA . CYS A 1 193 ? 3.085 1.857 11.517 1.00 95.12 193 CYS A CA 1
ATOM 1471 C C . CYS A 1 193 ? 3.792 3.207 11.592 1.00 95.12 193 CYS A C 1
ATOM 1473 O O . CYS A 1 193 ? 3.647 4.057 10.708 1.00 95.12 193 CYS A O 1
ATOM 1475 N N . ASP A 1 194 ? 4.627 3.376 12.611 1.00 93.38 194 ASP A N 1
ATOM 1476 C CA . ASP A 1 194 ? 5.571 4.479 12.678 1.00 93.38 194 ASP A CA 1
ATOM 1477 C C . ASP A 1 194 ? 6.694 4.273 11.654 1.00 93.38 194 ASP A C 1
ATOM 1479 O O . ASP A 1 194 ? 7.270 3.196 11.523 1.00 93.38 194 ASP A O 1
ATOM 1483 N N . THR A 1 195 ? 7.029 5.319 10.909 1.00 93.00 195 THR A N 1
ATOM 1484 C CA . THR A 1 195 ? 8.150 5.280 9.962 1.00 93.00 195 THR A CA 1
ATOM 1485 C C . THR A 1 195 ? 9.437 5.851 10.540 1.00 93.00 195 THR A C 1
ATOM 1487 O O . THR A 1 195 ? 10.475 5.781 9.882 1.00 93.00 195 THR A O 1
ATOM 1490 N N . THR A 1 196 ? 9.389 6.452 11.732 1.00 88.50 196 THR A N 1
ATOM 1491 C CA . THR A 1 196 ? 10.517 7.197 12.307 1.00 88.50 196 THR A CA 1
ATOM 1492 C C . THR A 1 196 ? 11.382 6.372 13.248 1.00 88.50 196 THR A C 1
ATOM 1494 O O . THR A 1 196 ? 12.569 6.683 13.416 1.00 88.50 196 THR A O 1
ATOM 1497 N N . ASP A 1 197 ? 10.830 5.308 13.824 1.00 78.06 197 ASP A N 1
ATOM 1498 C CA . ASP A 1 197 ? 11.548 4.442 14.745 1.00 78.06 197 ASP A CA 1
ATOM 1499 C C . ASP A 1 197 ? 12.106 3.191 14.048 1.00 78.06 197 ASP A C 1
ATOM 1501 O O . ASP A 1 197 ? 11.491 2.624 13.147 1.00 78.06 197 ASP A O 1
ATOM 1505 N N . ILE A 1 198 ? 13.294 2.761 14.474 1.00 68.31 198 ILE A N 1
ATOM 1506 C CA . ILE A 1 198 ? 13.832 1.431 14.167 1.00 68.31 198 ILE A CA 1
ATOM 1507 C C . ILE A 1 198 ? 13.961 0.759 15.519 1.00 68.31 198 ILE A C 1
ATOM 1509 O O . ILE A 1 198 ? 14.889 1.077 16.271 1.00 68.31 198 ILE A O 1
ATOM 1513 N N . ARG A 1 199 ? 13.066 -0.185 15.821 1.00 65.31 199 ARG A N 1
ATOM 1514 C CA . ARG A 1 199 ? 13.276 -1.055 16.978 1.00 65.31 199 ARG A CA 1
ATOM 1515 C C . ARG A 1 199 ? 14.639 -1.725 16.828 1.00 65.31 199 ARG A C 1
ATOM 1517 O O . ARG A 1 199 ? 14.942 -2.334 15.799 1.00 65.31 199 ARG A O 1
ATOM 1524 N N . ARG A 1 200 ? 15.500 -1.533 17.827 1.00 66.94 200 ARG A N 1
ATOM 1525 C CA . ARG A 1 200 ? 16.878 -2.052 17.819 1.00 66.94 200 ARG A CA 1
ATOM 1526 C C . ARG A 1 200 ? 16.924 -3.517 18.255 1.00 66.94 200 ARG A C 1
ATOM 1528 O O . ARG A 1 200 ? 17.917 -4.200 18.019 1.00 66.94 200 ARG A O 1
ATOM 1535 N N . ASP A 1 201 ? 15.830 -3.970 18.839 1.00 67.38 201 ASP A N 1
ATOM 1536 C CA . ASP A 1 201 ? 15.607 -5.259 19.462 1.00 67.38 201 ASP A CA 1
ATOM 1537 C C . ASP A 1 201 ? 15.083 -6.275 18.430 1.00 67.38 201 ASP A C 1
ATOM 1539 O O . ASP A 1 201 ? 14.365 -5.933 17.488 1.00 67.38 201 ASP A O 1
ATOM 1543 N N . TYR A 1 202 ? 15.488 -7.537 18.585 1.00 55.75 202 TYR A N 1
ATOM 1544 C CA . TYR A 1 202 ? 15.115 -8.637 17.695 1.00 55.75 202 TYR A CA 1
ATOM 1545 C C . TYR A 1 202 ? 13.984 -9.474 18.321 1.00 55.75 202 TYR A C 1
ATOM 1547 O O . TYR A 1 202 ? 14.077 -9.783 19.511 1.00 55.75 202 TYR A O 1
ATOM 1555 N N . PRO A 1 203 ? 12.954 -9.895 17.558 1.00 62.09 203 PRO A N 1
ATOM 1556 C CA . PRO A 1 203 ? 12.731 -9.647 16.130 1.00 62.09 203 PRO A CA 1
ATOM 1557 C C . PRO A 1 203 ? 12.261 -8.213 15.830 1.00 62.09 203 PRO A C 1
ATOM 1559 O O . PRO A 1 203 ? 11.414 -7.657 16.531 1.00 62.09 203 PRO A O 1
ATOM 1562 N N . ARG A 1 204 ? 12.783 -7.634 14.738 1.00 64.06 204 ARG A N 1
ATOM 1563 C CA . ARG A 1 204 ? 12.442 -6.282 14.264 1.00 64.06 204 ARG A CA 1
ATOM 1564 C C . ARG A 1 204 ? 11.076 -6.275 13.579 1.00 64.06 204 ARG A C 1
ATOM 1566 O O . ARG A 1 204 ? 10.990 -6.230 12.358 1.00 64.06 204 ARG A O 1
ATOM 1573 N N . ARG A 1 205 ? 9.997 -6.352 14.353 1.00 70.44 205 ARG A N 1
ATOM 1574 C CA . ARG A 1 205 ? 8.657 -6.108 13.802 1.00 70.44 205 ARG A CA 1
ATOM 1575 C C . ARG A 1 205 ? 8.496 -4.621 13.491 1.00 70.44 205 ARG A C 1
ATOM 1577 O O . ARG A 1 205 ? 9.024 -3.779 14.223 1.00 70.44 205 ARG A O 1
ATOM 1584 N N . ALA A 1 206 ? 7.751 -4.310 12.432 1.00 79.62 206 ALA A N 1
ATOM 1585 C CA . ALA A 1 206 ? 7.340 -2.943 12.135 1.00 79.62 206 ALA A CA 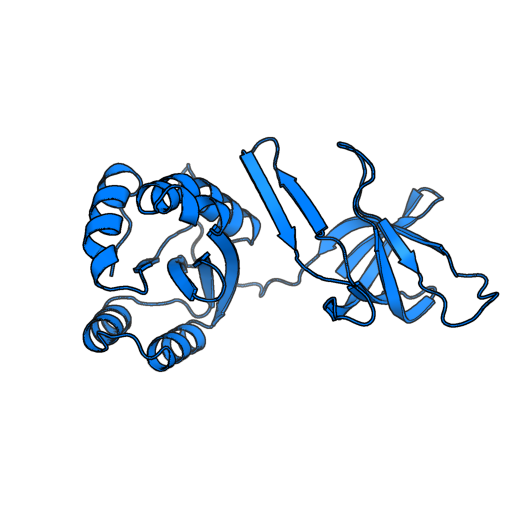1
ATOM 1586 C C 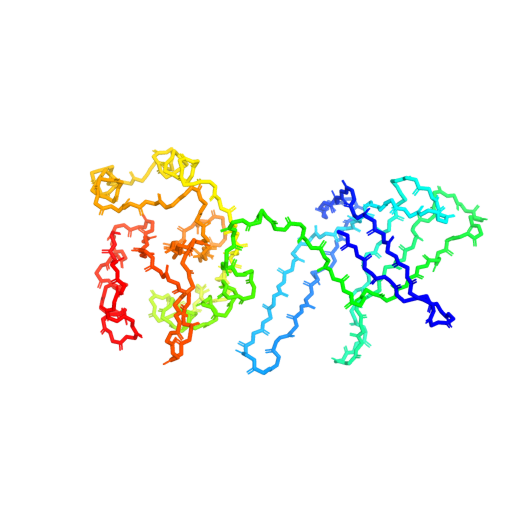. ALA A 1 206 ? 6.680 -2.311 13.383 1.00 79.62 206 ALA A C 1
ATOM 1588 O O . ALA A 1 206 ? 5.897 -2.985 14.063 1.00 79.62 206 ALA A O 1
ATOM 1589 N N . PRO A 1 207 ? 7.003 -1.053 13.735 1.00 87.88 207 PRO A N 1
ATOM 1590 C CA . PRO A 1 207 ? 6.491 -0.405 14.938 1.00 87.88 207 PRO A CA 1
ATOM 1591 C C . PRO A 1 207 ? 5.042 0.031 14.703 1.00 87.88 207 PRO A C 1
ATOM 1593 O O . PRO A 1 207 ? 4.755 1.168 14.337 1.00 87.88 207 PRO A O 1
ATOM 1596 N N . VAL A 1 208 ? 4.111 -0.901 14.860 1.00 91.75 208 VAL A N 1
ATOM 1597 C CA . VAL A 1 208 ? 2.682 -0.631 14.696 1.00 91.75 208 VAL A CA 1
ATOM 1598 C C . VAL A 1 208 ? 2.204 0.301 15.809 1.00 91.75 208 VAL A C 1
ATOM 1600 O O . VAL A 1 208 ? 2.366 0.023 16.996 1.00 91.75 208 VAL A O 1
ATOM 1603 N N . LEU A 1 209 ? 1.596 1.403 15.391 1.00 91.94 209 LEU A N 1
ATOM 1604 C CA . LEU A 1 209 ? 0.953 2.398 16.236 1.00 91.94 209 LEU A CA 1
ATOM 1605 C C . LEU A 1 209 ? -0.482 1.990 16.566 1.00 91.94 209 LEU A C 1
ATOM 1607 O O . LEU A 1 209 ? -0.919 2.150 17.701 1.00 91.94 209 LEU A O 1
ATOM 1611 N N . ALA A 1 210 ? -1.209 1.466 15.575 1.00 94.44 210 ALA A N 1
ATOM 1612 C CA . ALA A 1 210 ? -2.606 1.087 15.732 1.00 94.44 210 ALA A CA 1
ATOM 1613 C C . ALA A 1 210 ? -3.068 0.085 14.670 1.00 94.44 210 ALA A C 1
ATOM 1615 O O . ALA A 1 210 ? -2.497 -0.008 13.582 1.00 94.44 210 ALA A O 1
ATOM 1616 N N . VAL A 1 211 ? -4.154 -0.614 14.989 1.00 95.88 211 VAL A N 1
ATOM 1617 C CA . VAL A 1 211 ? -4.969 -1.379 14.047 1.00 95.88 211 VAL A CA 1
ATOM 1618 C C . VAL A 1 211 ? -6.363 -0.764 14.040 1.00 95.88 211 VAL A C 1
ATOM 1620 O O . VAL A 1 211 ? -7.007 -0.687 15.085 1.00 95.88 211 VAL A O 1
ATOM 1623 N N . PHE A 1 212 ? -6.822 -0.329 12.871 1.00 96.50 212 PHE A N 1
ATOM 1624 C CA . PHE A 1 212 ? -8.072 0.399 12.695 1.00 96.50 212 PHE A CA 1
ATOM 1625 C C . PHE A 1 212 ? -9.020 -0.370 11.759 1.00 96.50 212 PHE A C 1
ATOM 1627 O O . PHE A 1 212 ? -8.894 -0.273 10.534 1.00 96.50 212 PHE A O 1
ATOM 1634 N N . PRO A 1 213 ? -9.956 -1.177 12.290 1.00 96.75 213 PRO A N 1
ATOM 1635 C CA . PRO A 1 213 ? -10.996 -1.820 11.490 1.00 96.75 213 PRO A CA 1
ATOM 1636 C C . PRO A 1 213 ? -12.022 -0.789 11.011 1.00 96.75 213 PRO A C 1
ATOM 1638 O O . PRO A 1 213 ? -12.585 -0.052 11.820 1.00 96.75 213 PRO A O 1
ATOM 1641 N N . PHE A 1 214 ? -12.340 -0.746 9.719 1.00 95.50 214 PHE A N 1
ATOM 1642 C CA . PHE A 1 214 ? -13.274 0.256 9.190 1.00 95.50 214 PHE A CA 1
ATOM 1643 C C . PHE A 1 214 ? -14.711 0.014 9.664 1.00 95.50 214 PHE A C 1
ATOM 1645 O O . PHE A 1 214 ? -15.408 0.969 9.993 1.00 95.50 214 PHE A O 1
ATOM 1652 N N . ALA A 1 215 ? -15.135 -1.236 9.851 1.00 93.75 215 ALA A N 1
ATOM 1653 C CA . ALA A 1 215 ? -16.453 -1.540 10.410 1.00 93.75 215 ALA A CA 1
ATOM 1654 C C . ALA A 1 215 ? -16.403 -1.715 11.942 1.00 93.75 215 ALA A C 1
ATOM 1656 O O . ALA A 1 215 ? -15.585 -2.473 12.471 1.00 93.75 215 ALA A O 1
ATOM 1657 N N . ALA A 1 216 ? -17.288 -1.025 12.671 1.00 92.31 216 ALA A N 1
ATOM 1658 C CA . ALA A 1 216 ? -17.286 -1.011 14.140 1.00 92.31 216 ALA A CA 1
ATOM 1659 C C . ALA A 1 216 ? -17.531 -2.402 14.754 1.00 92.31 216 ALA A C 1
ATOM 1661 O O . ALA A 1 216 ? -16.932 -2.764 15.767 1.00 92.31 216 ALA A O 1
ATOM 1662 N N . ASN A 1 217 ? -18.356 -3.223 14.102 1.00 93.75 217 ASN A N 1
ATOM 1663 C CA . ASN A 1 217 ? -18.630 -4.601 14.511 1.00 93.75 217 ASN A CA 1
ATOM 1664 C C . ASN A 1 217 ? -17.403 -5.532 14.417 1.00 93.75 217 ASN A C 1
ATOM 1666 O O . ASN A 1 217 ? -17.406 -6.595 15.037 1.00 93.75 217 ASN A O 1
ATOM 1670 N N . LEU A 1 218 ? -16.355 -5.155 13.676 1.00 94.25 218 LEU A N 1
ATOM 1671 C CA . LEU A 1 218 ? -15.125 -5.942 13.559 1.00 94.25 218 LEU A CA 1
ATOM 1672 C C . LEU A 1 218 ? -14.131 -5.672 14.693 1.00 94.25 218 LEU A C 1
ATOM 1674 O O . LEU A 1 218 ? -13.278 -6.522 14.953 1.00 94.25 218 LEU A O 1
ATOM 1678 N N . VAL A 1 219 ? -14.253 -4.546 15.407 1.00 94.19 219 VAL A N 1
ATOM 1679 C CA . VAL A 1 219 ? -13.323 -4.150 16.481 1.00 94.19 219 VAL A CA 1
ATOM 1680 C C . VAL A 1 219 ? -13.156 -5.243 17.546 1.00 94.19 219 VAL A C 1
ATOM 1682 O O . VAL A 1 219 ? -12.015 -5.640 17.795 1.00 94.19 219 VAL A O 1
ATOM 1685 N N . PRO A 1 220 ? -14.223 -5.831 18.131 1.00 94.00 220 PRO A N 1
ATOM 1686 C CA . PRO A 1 220 ? -14.061 -6.871 19.153 1.00 94.00 220 PRO A CA 1
ATOM 1687 C C . PRO A 1 220 ? -13.431 -8.158 18.607 1.00 94.00 220 PRO A C 1
ATOM 1689 O O . PRO A 1 220 ? -12.785 -8.912 19.338 1.00 94.00 220 PRO A O 1
ATOM 1692 N N . THR A 1 221 ? -13.637 -8.446 17.323 1.00 93.00 221 THR A N 1
ATOM 1693 C CA . THR A 1 221 ? -13.084 -9.633 16.668 1.00 93.00 221 THR A CA 1
ATOM 1694 C C . THR A 1 221 ? -11.589 -9.456 16.425 1.00 93.00 221 THR A C 1
ATOM 1696 O O . THR A 1 221 ? -10.814 -10.321 16.834 1.00 93.00 221 THR A O 1
ATOM 1699 N N . PHE A 1 222 ? -11.172 -8.309 15.880 1.00 93.31 222 PHE A N 1
ATOM 1700 C CA . PHE A 1 222 ? -9.755 -7.973 15.734 1.00 93.31 222 PHE A CA 1
ATOM 1701 C C . PHE A 1 222 ? -9.045 -7.885 17.083 1.00 93.31 222 PHE A C 1
ATOM 1703 O O . PHE A 1 222 ? -7.974 -8.463 17.225 1.00 93.31 222 PHE A O 1
ATOM 1710 N N . ALA A 1 223 ? -9.651 -7.253 18.092 1.00 92.56 223 ALA A N 1
ATOM 1711 C CA . ALA A 1 223 ? -9.079 -7.167 19.435 1.00 92.56 223 ALA A CA 1
ATOM 1712 C C . ALA A 1 223 ? -8.799 -8.552 20.038 1.00 92.56 223 ALA A C 1
ATOM 1714 O O . ALA A 1 223 ? -7.713 -8.787 20.564 1.00 92.56 223 ALA A O 1
ATOM 1715 N N . ARG A 1 224 ? -9.736 -9.503 19.911 1.00 91.31 224 ARG A N 1
ATOM 1716 C CA . ARG A 1 224 ? -9.534 -10.880 20.395 1.00 91.31 224 ARG A CA 1
ATOM 1717 C C . ARG A 1 224 ? -8.450 -11.625 19.624 1.00 91.31 224 ARG A C 1
ATOM 1719 O O . ARG A 1 224 ? -7.626 -12.288 20.247 1.00 91.31 224 ARG A O 1
ATOM 1726 N N . ALA A 1 225 ? -8.446 -11.518 18.297 1.00 88.19 225 ALA A N 1
ATOM 1727 C CA . ALA A 1 225 ? -7.458 -12.198 17.466 1.00 88.19 225 ALA A CA 1
ATOM 1728 C C . ALA A 1 225 ? -6.039 -11.640 17.704 1.00 88.19 225 ALA A C 1
ATOM 1730 O O . ALA A 1 225 ? -5.073 -12.391 17.834 1.00 88.19 225 ALA A O 1
ATOM 1731 N N . LEU A 1 226 ? -5.919 -10.318 17.858 1.00 87.19 226 LEU A N 1
ATOM 1732 C CA . LEU A 1 226 ? -4.652 -9.635 18.118 1.00 87.19 226 LEU A CA 1
ATOM 1733 C C . LEU A 1 226 ? -4.134 -9.837 19.538 1.00 87.19 226 LEU A C 1
ATOM 1735 O O . LEU A 1 226 ? -2.926 -9.961 19.706 1.00 87.19 226 LEU A O 1
ATOM 1739 N N . ALA A 1 227 ? -4.999 -9.954 20.548 1.00 85.19 227 ALA A N 1
ATOM 1740 C CA . ALA A 1 227 ? -4.564 -10.236 21.918 1.00 85.19 227 ALA A CA 1
ATOM 1741 C C . ALA A 1 227 ? -3.712 -11.518 22.020 1.00 85.19 227 ALA A C 1
ATOM 1743 O O . ALA A 1 227 ? -2.849 -11.619 22.889 1.00 85.19 227 ALA A O 1
ATOM 1744 N N . GLN A 1 228 ? -3.924 -12.479 21.116 1.00 75.69 228 GLN A N 1
ATOM 1745 C CA . GLN A 1 228 ? -3.165 -13.728 21.064 1.00 75.69 228 GLN A CA 1
ATOM 1746 C C . GLN A 1 228 ? -1.858 -13.607 20.265 1.00 75.69 228 GLN A C 1
ATOM 1748 O O . GLN A 1 228 ? -0.872 -14.254 20.610 1.00 75.69 228 GLN A O 1
ATOM 1753 N N . MET A 1 229 ? -1.833 -12.791 19.204 1.00 68.12 229 MET A N 1
ATOM 1754 C CA . MET A 1 229 ? -0.745 -12.788 18.207 1.00 68.12 229 MET A CA 1
ATOM 1755 C C . MET A 1 229 ? 0.151 -11.536 18.241 1.00 68.12 229 MET A C 1
ATOM 1757 O O . MET A 1 229 ? 1.338 -11.593 17.899 1.00 68.12 229 MET A O 1
ATOM 1761 N N . ALA A 1 230 ? -0.399 -10.404 18.673 1.00 67.81 230 ALA A N 1
ATOM 1762 C CA . ALA A 1 230 ? 0.274 -9.117 18.791 1.00 67.81 230 ALA A CA 1
ATOM 1763 C C . ALA A 1 230 ? -0.328 -8.307 19.961 1.00 67.81 230 ALA A C 1
ATOM 1765 O O . ALA A 1 230 ? -0.984 -7.290 19.739 1.00 67.81 230 ALA A O 1
ATOM 1766 N N . PRO A 1 231 ? -0.094 -8.723 21.222 1.00 69.19 231 PRO A N 1
ATOM 1767 C CA . PRO A 1 231 ? -0.703 -8.099 22.405 1.00 69.19 231 PRO A CA 1
ATOM 1768 C C . PRO A 1 231 ? -0.296 -6.632 22.621 1.00 69.19 231 PRO A C 1
ATOM 1770 O O . PRO A 1 231 ? -0.883 -5.941 23.445 1.00 69.19 231 PRO A O 1
ATOM 1773 N N . TRP A 1 232 ? 0.714 -6.153 21.894 1.00 70.62 232 TRP A N 1
ATOM 1774 C CA . TRP A 1 232 ? 1.141 -4.756 21.893 1.00 70.62 232 TRP A CA 1
ATOM 1775 C C . TRP A 1 232 ? 0.288 -3.858 2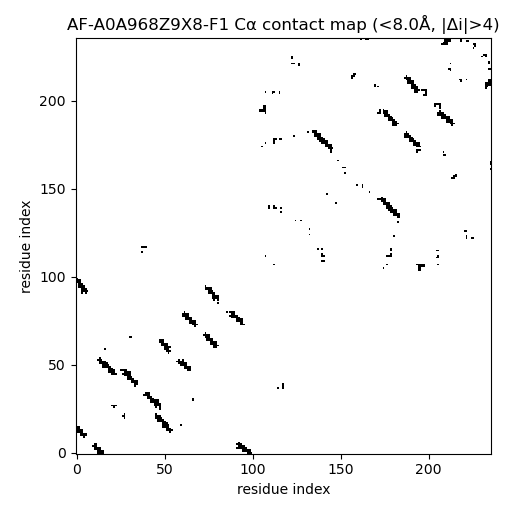0.979 1.00 70.62 232 TRP A C 1
ATOM 1777 O O . TRP A 1 232 ? 0.438 -2.641 21.037 1.00 70.62 232 TRP A O 1
ATOM 1787 N N . ALA A 1 233 ? -0.554 -4.424 20.108 1.00 71.56 233 ALA A N 1
ATOM 1788 C CA . ALA A 1 233 ? -1.322 -3.660 19.132 1.00 71.56 233 ALA A CA 1
ATOM 1789 C C . ALA A 1 233 ? -2.530 -2.992 19.794 1.00 71.56 233 ALA A C 1
ATOM 1791 O O . ALA A 1 233 ? -3.374 -3.659 20.392 1.00 71.56 233 ALA A O 1
ATOM 1792 N N . VAL A 1 234 ? -2.644 -1.673 19.640 1.00 81.25 234 VAL A N 1
ATOM 1793 C CA . VAL A 1 234 ? -3.850 -0.943 20.035 1.00 81.25 234 VAL A CA 1
ATOM 1794 C C . VAL A 1 234 ? -4.878 -1.085 18.915 1.00 81.25 234 VAL A C 1
ATOM 1796 O O . VAL A 1 234 ? -4.648 -0.614 17.802 1.00 81.25 234 VAL A O 1
ATOM 1799 N N . VAL A 1 235 ? -5.995 -1.755 19.200 1.00 85.06 235 VAL A N 1
ATOM 1800 C CA . VAL A 1 235 ? -7.142 -1.835 18.283 1.00 85.06 235 VAL A CA 1
ATOM 1801 C C . VAL A 1 235 ? -8.105 -0.715 18.629 1.00 85.06 235 VAL A C 1
ATOM 1803 O O . VAL A 1 235 ? -8.532 -0.624 19.783 1.00 85.06 235 VAL A O 1
ATOM 1806 N N . VAL A 1 236 ? -8.419 0.132 17.649 1.00 81.88 236 VAL A N 1
ATOM 1807 C CA . VAL A 1 236 ? -9.245 1.333 17.847 1.00 81.88 236 VAL A CA 1
ATOM 1808 C C . VAL A 1 236 ? -10.563 1.253 17.094 1.00 81.88 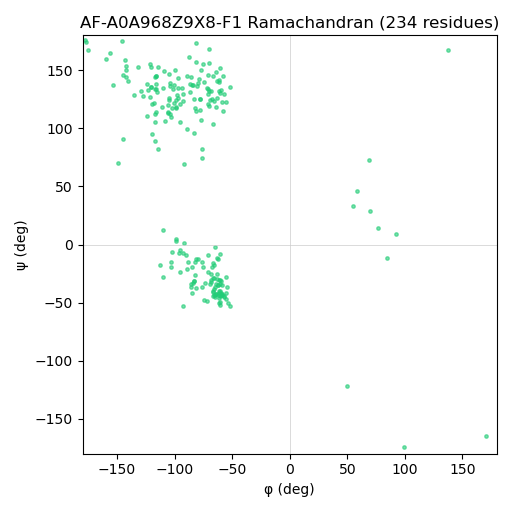236 VAL A C 1
ATOM 1810 O O . VAL A 1 236 ? -10.577 0.782 15.936 1.00 81.88 236 VAL A O 1
#

pLDDT: mean 86.43, std 9.24, range [55.75, 98.0]

Radius of gyration: 20.66 Å; Cα contacts (8 Å, |Δi|>4): 418; chains: 1; bounding box: 46×34×61 Å

Nearest PDB structures (foldseek):
  7n1l-assembly3_C  TM=3.227E-01  e=2.353E+00  Brucella abortus 2308
  7n1l-assembly3_G  TM=3.118E-01  e=3.143E+00  Brucella abortus 2308
  6zjy-assembly1_7  TM=2.681E-01  e=4.197E+00  Thermus thermophilus
  6zjn-assembly1_7  TM=2.727E-01  e=8.903E+00  Thermus thermophilus

Sequence (236 aa):
MLVLEDAKGGYHAVTASGYRLGDGEEDAADIKVAFPDEGGELSSKGISRIYIHDDRFGPYVRMQLKPPTGPDADTELERVGPATGDPAKGAGGKVCYALFPLYPKLRLSGRDLIGLGLDMLPVVRSVLRENERALLNVEVFFSHGGRYQRDLLASGLEDPARVERFLSGTALSRYVGIVRFQLDDGALVDIICDTTDIRRDYPRRAPVLAVFPFAANLVPTFARALAQMAPWAVVV

Solvent-accessible surface area (backbone atoms only — not comparable to full-atom values): 13445 Å² total; per-residue (Å²): 64,34,33,28,35,33,97,84,72,48,78,47,79,29,36,69,75,47,70,40,67,35,43,98,91,48,78,31,71,65,42,72,46,75,36,82,91,76,66,52,66,53,69,48,73,27,58,43,33,36,22,28,33,32,95,90,79,38,76,66,39,44,27,31,78,41,70,42,86,54,96,89,43,61,39,31,39,31,29,57,51,96,50,95,82,44,88,58,43,69,42,53,26,36,55,77,44,79,51,72,92,67,61,93,68,58,61,54,50,71,66,47,42,50,52,48,43,54,71,42,42,63,58,57,47,70,79,44,56,80,81,50,53,81,47,56,43,79,47,72,50,77,41,45,28,74,54,51,55,51,52,57,70,68,64,69,56,95,57,60,67,58,54,50,50,43,64,74,73,48,89,71,44,74,42,27,35,35,33,34,35,22,48,81,94,42,70,44,32,38,38,35,22,42,15,73,59,72,69,90,54,84,81,70,63,70,53,57,65,34,34,40,40,60,49,76,86,45,40,69,55,52,43,58,55,31,58,77,78,41,70,81,56,46,66,86

Secondary structure (DSSP, 8-state):
-EEEE-TTS-EEEEEEEEEEE-BTTB--PPEEEEETTTTEEEEE--EEEEEEEETTTEEEEEEEEEPPSSTTPPPEEEE--SSTT-TTTT-EEEEEEE-----TT--S-HHHHHHHHHHHHHHHHHHS-HHHHTTEEEEEEEEEHHHHHHHHHHT--S-HHHHHHHHHH----SEEEEEEEEETTEEEEEEEEESS----SSS----EEEEEESSGGGHHHHHHHHHHH-TT--B-

Mean predicted aligned error: 7.6 Å

Foldseek 3Di:
DFWFQFPVRDIFDKAFPDWDFADPVFADDWAWDDDPPLPDIDTDHGGAWTFIAGPVPHGRFIWGWDHAPDPPGAIWIFTDDPDDPPPRGRGTGGGPDDDDDDDPQQQQDQVLLVSLLSLCLVLVVVLDDPVQNVQKDKDKDKDQPVVVLVVLCVVPFPDNVVSVCCVVVFDADRMWIWIFIARHVGTAKIFTFHRRDFPPDPPGHGHTRAIEGRHPVCQVSSCVSCCVRPVVHHYD